Protein AF-X6N5H5-F1 (afdb_monomer)

Mean predicted aligned error: 11.4 Å

Sequence (294 aa):
KALAAAFISNCAFAKRNLMVEDLQKYGVKVDSYGNCMHNKDEVSDKPRDIRKLELLSEYKFSLAFENSETDDYITEKFFLTLASGSVPVYIGAPNVKFFAPDAGPYPYTSKSVIYAGDFGFDAQRLAKYLLYLDKNDTAYAEYLQWKVDGYSGDFKALNELTSTHTACRVCVFAADRVRLSKGLSKVSDAPLHVYQFGKGKTVFVRERGSYRFIQIQLNENVDQKQLLQHLIECILLTVKRKTFNQWKNNEHPNYNRIGPAVYAIYHVPSKHVIHSNDAVLNMPNLIELEFISV

Organism: Reticulomyxa filosa (NCBI:txid46433)

Foldseek 3Di:
DFQEEEADADPPQPLLLVLVVLLVVLPRGYQYDYNRVHDDDLPDPDDPLVSVLQVLLVHQEYALEDPAADAPPHDCSQVSNVSSVHAYAYDHHPQCLLQDQAFADPVTDALLHNYCVVVVVPSNVVSVVSVVCVVPVPSSCSNVCCVVVPGDQSNQLAVCQVVDPPVLLVVLVVVVVVCVVPDCPPPPQDPPDDDDDDDAAKEKEDAQSHRDIDIDGDDPPDDLQCQVVVVVVSCVVGEPAYRAQVHDDDDDGDDDDDDDFFWAFDFNPDRDGDDDSVVRSPDDHDTYTHHYGD

Structure (mmCIF, N/CA/C/O backbone):
data_AF-X6N5H5-F1
#
_entry.id   AF-X6N5H5-F1
#
loop_
_atom_site.group_PDB
_atom_site.id
_atom_site.type_symbol
_atom_site.label_atom_id
_atom_site.label_alt_id
_atom_site.label_comp_id
_atom_site.label_asym_id
_atom_site.label_entity_id
_atom_site.label_seq_id
_atom_site.pdbx_PDB_ins_code
_atom_site.Cartn_x
_atom_site.Cartn_y
_atom_site.Cartn_z
_atom_site.occupancy
_atom_site.B_iso_or_equiv
_atom_site.auth_seq_id
_atom_site.auth_comp_id
_atom_site.auth_asym_id
_atom_site.auth_atom_id
_atom_site.pdbx_PDB_model_num
ATOM 1 N N . LYS A 1 1 ? -9.645 5.205 23.831 1.00 72.38 1 LYS A N 1
ATOM 2 C CA . LYS A 1 1 ? -10.610 5.561 22.761 1.00 72.38 1 LYS A CA 1
ATOM 3 C C . LYS A 1 1 ? -11.489 4.346 22.462 1.00 72.38 1 LYS A C 1
ATOM 5 O O . LYS A 1 1 ? -11.453 3.414 23.264 1.00 72.38 1 LYS A O 1
ATOM 10 N N . ALA A 1 2 ? -12.291 4.343 21.394 1.00 93.62 2 ALA A N 1
ATOM 11 C CA . ALA A 1 2 ? -12.824 3.096 20.848 1.00 93.62 2 ALA A CA 1
ATOM 12 C C . ALA A 1 2 ? -11.692 2.177 20.322 1.00 93.62 2 ALA A C 1
ATOM 14 O O . ALA A 1 2 ? -10.523 2.565 20.334 1.00 93.62 2 ALA A O 1
ATOM 15 N N . LEU A 1 3 ? -12.025 0.951 19.906 1.00 97.12 3 LEU A N 1
ATOM 16 C CA . LEU A 1 3 ? -11.045 -0.035 19.425 1.00 97.12 3 LEU A CA 1
ATOM 17 C C . LEU A 1 3 ? -10.668 0.213 17.954 1.00 97.12 3 LEU A C 1
ATOM 19 O O . LEU A 1 3 ? -9.507 0.064 17.570 1.00 97.12 3 LEU A O 1
ATOM 23 N N . ALA A 1 4 ? -11.648 0.638 17.153 1.00 98.38 4 ALA A N 1
ATOM 24 C CA . ALA A 1 4 ? -11.469 1.029 15.762 1.00 98.38 4 ALA A CA 1
ATOM 25 C C . ALA A 1 4 ? -11.986 2.453 15.494 1.00 98.38 4 ALA A C 1
ATOM 27 O O . ALA A 1 4 ? -12.808 2.973 16.253 1.00 98.38 4 ALA A O 1
ATOM 28 N N . ALA A 1 5 ? -11.557 3.049 14.381 1.00 97.94 5 ALA A N 1
ATOM 29 C CA . ALA A 1 5 ? -12.118 4.293 13.851 1.00 97.94 5 ALA A CA 1
ATOM 30 C C . ALA A 1 5 ? -12.620 4.146 12.405 1.00 97.94 5 ALA A C 1
ATOM 32 O O . ALA A 1 5 ? -12.094 3.338 11.636 1.00 97.94 5 ALA A O 1
ATOM 33 N N . ALA A 1 6 ? -13.612 4.953 12.016 1.00 96.62 6 ALA A N 1
ATOM 34 C CA . ALA A 1 6 ? -14.190 4.961 10.669 1.00 96.62 6 ALA A CA 1
ATOM 35 C C . ALA A 1 6 ? -14.364 6.385 10.109 1.00 96.62 6 ALA A C 1
ATOM 37 O O . ALA A 1 6 ? -14.870 7.281 10.780 1.00 96.62 6 ALA A O 1
ATOM 38 N N . PHE A 1 7 ? -13.993 6.589 8.841 1.00 95.31 7 PHE A N 1
ATOM 39 C CA . PHE A 1 7 ? -14.082 7.878 8.134 1.00 95.31 7 PHE A CA 1
ATOM 40 C C . PHE A 1 7 ? -14.894 7.731 6.834 1.00 95.31 7 PHE A C 1
ATOM 42 O O . PHE A 1 7 ? -14.375 7.901 5.730 1.00 95.31 7 PHE A O 1
ATOM 49 N N . ILE A 1 8 ? -16.172 7.360 6.966 1.00 93.94 8 ILE A N 1
ATOM 50 C CA . ILE A 1 8 ? -17.075 7.044 5.847 1.00 93.94 8 ILE A CA 1
ATOM 51 C C . ILE A 1 8 ? -18.138 8.147 5.712 1.00 93.94 8 ILE A C 1
ATOM 53 O O . ILE A 1 8 ? -19.003 8.272 6.571 1.00 93.94 8 ILE A O 1
ATOM 57 N N . SER A 1 9 ? -18.096 8.940 4.635 1.00 92.50 9 SER A N 1
ATOM 58 C CA . SER A 1 9 ? -19.073 10.025 4.378 1.00 92.50 9 SER A CA 1
ATOM 59 C C . SER A 1 9 ? -19.999 9.801 3.176 1.00 92.50 9 SER A C 1
ATOM 61 O O . SER A 1 9 ? -20.938 10.566 2.988 1.00 92.50 9 SER A O 1
ATOM 63 N N . ASN A 1 10 ? -19.767 8.761 2.369 1.00 92.00 10 ASN A N 1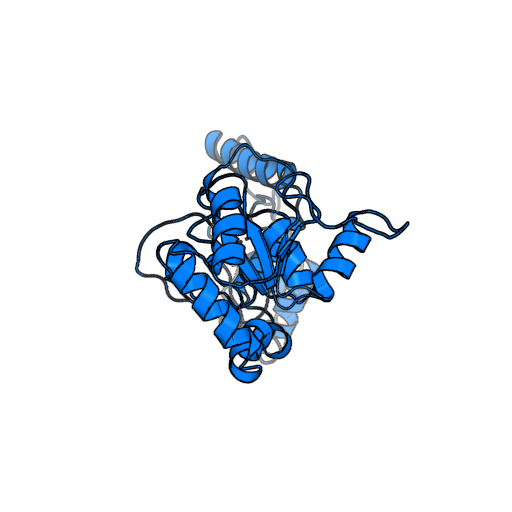
ATOM 64 C CA . ASN A 1 10 ? -20.684 8.335 1.308 1.00 92.00 10 ASN A CA 1
ATOM 65 C C . ASN A 1 10 ? -21.429 7.078 1.780 1.00 92.00 10 ASN A C 1
ATOM 67 O O . ASN A 1 10 ? -20.810 6.028 1.951 1.00 92.00 10 ASN A O 1
ATOM 71 N N . CYS A 1 11 ? -22.744 7.164 1.971 1.00 91.00 11 CYS A N 1
ATOM 72 C CA . CYS A 1 11 ? -23.508 6.071 2.577 1.00 91.00 11 CYS A CA 1
ATOM 73 C C . CYS A 1 11 ? -24.148 5.119 1.550 1.00 91.00 11 CYS A C 1
ATOM 75 O O . CYS A 1 11 ? -24.830 4.184 1.954 1.00 91.00 11 CYS A O 1
ATOM 77 N N . ALA A 1 12 ? -23.921 5.306 0.242 1.00 91.31 12 ALA A N 1
ATOM 78 C CA . ALA A 1 12 ? -24.585 4.528 -0.811 1.00 91.31 12 ALA A CA 1
ATOM 79 C C . ALA A 1 12 ? -24.178 3.039 -0.856 1.00 91.31 12 ALA A C 1
ATOM 81 O O . ALA A 1 12 ? -24.975 2.195 -1.262 1.00 91.31 12 ALA A O 1
ATOM 82 N N . PHE A 1 13 ? -22.959 2.689 -0.428 1.00 87.69 13 PHE A N 1
ATOM 83 C CA . PHE A 1 13 ? -22.501 1.296 -0.411 1.00 87.69 13 PHE A CA 1
ATOM 84 C C . PHE A 1 13 ? -22.928 0.589 0.884 1.00 87.69 13 PHE A C 1
ATOM 86 O O . PHE A 1 13 ? -22.211 0.598 1.885 1.00 87.69 13 PHE A O 1
ATOM 93 N N . ALA A 1 14 ? -24.111 -0.031 0.867 1.00 88.56 14 ALA A N 1
ATOM 94 C CA . ALA A 1 14 ? -24.732 -0.620 2.057 1.00 88.56 14 ALA A CA 1
ATOM 95 C C . ALA A 1 14 ? -23.850 -1.656 2.786 1.00 88.56 14 ALA A C 1
ATOM 97 O O . ALA A 1 14 ? -23.819 -1.656 4.017 1.00 88.56 14 ALA A O 1
ATOM 98 N N . LYS A 1 15 ? -23.086 -2.490 2.056 1.00 89.50 15 LYS A N 1
ATOM 99 C CA . LYS A 1 15 ? -22.264 -3.577 2.633 1.00 89.50 15 LYS A CA 1
ATOM 100 C C . LYS A 1 15 ? -21.307 -3.080 3.722 1.00 89.50 15 LYS A C 1
ATOM 102 O O . LYS A 1 15 ? -21.192 -3.714 4.768 1.00 89.50 15 LYS A O 1
ATOM 107 N N . ARG A 1 16 ? -20.646 -1.934 3.510 1.00 89.31 16 ARG A N 1
ATOM 108 C CA . ARG A 1 16 ? -19.719 -1.379 4.509 1.00 89.31 16 ARG A CA 1
ATOM 109 C C . ARG A 1 16 ? -20.424 -0.738 5.702 1.00 89.31 16 ARG A C 1
ATOM 111 O O . ARG A 1 16 ? -19.893 -0.812 6.802 1.00 89.31 16 ARG A O 1
ATOM 118 N N . ASN A 1 17 ? -21.601 -0.140 5.509 1.00 90.25 17 ASN A N 1
ATOM 119 C CA . ASN A 1 17 ? -22.354 0.476 6.605 1.00 90.25 17 ASN A CA 1
ATOM 120 C C . ASN A 1 17 ? -22.853 -0.612 7.569 1.00 90.25 17 ASN A C 1
ATOM 122 O O . ASN A 1 17 ? -22.639 -0.509 8.773 1.00 90.25 17 ASN A O 1
ATOM 126 N N . LEU A 1 18 ? -23.424 -1.689 7.012 1.00 94.75 18 LEU A N 1
ATOM 127 C CA . LEU A 1 18 ? -23.856 -2.870 7.762 1.00 94.75 18 LEU A CA 1
ATOM 128 C C . LEU A 1 18 ? -22.682 -3.526 8.501 1.00 94.75 18 LEU A C 1
ATOM 130 O O . LEU A 1 18 ? -22.821 -3.873 9.665 1.00 94.75 18 LEU A O 1
ATOM 134 N N . MET A 1 19 ? -21.496 -3.611 7.882 1.00 97.25 19 MET A N 1
ATOM 135 C CA . MET A 1 19 ? -20.296 -4.103 8.570 1.00 97.25 19 MET A CA 1
ATOM 136 C C . MET A 1 19 ? -19.927 -3.252 9.798 1.00 97.25 19 MET A C 1
ATOM 138 O O . MET A 1 19 ? -19.566 -3.815 10.825 1.00 97.25 19 MET A O 1
ATOM 142 N N . VAL A 1 20 ? -20.027 -1.916 9.741 1.00 96.88 20 VAL A N 1
ATOM 143 C CA . VAL A 1 20 ? -19.783 -1.061 10.926 1.00 96.88 20 VAL A CA 1
ATOM 144 C C . VAL A 1 20 ? -20.810 -1.348 12.028 1.00 96.88 20 VAL A C 1
ATOM 146 O O . VAL A 1 20 ? -20.437 -1.496 13.192 1.00 96.88 20 VAL A O 1
ATOM 149 N N . GLU A 1 21 ? -22.090 -1.467 11.670 1.00 96.25 21 GLU A N 1
ATOM 150 C CA . GLU A 1 21 ? -23.176 -1.750 12.614 1.00 96.25 21 GLU A CA 1
ATOM 151 C C . GLU A 1 21 ? -23.048 -3.139 13.265 1.00 96.25 21 GLU A C 1
ATOM 153 O O . GLU A 1 21 ? -23.096 -3.251 14.492 1.00 96.25 21 GLU A O 1
ATOM 158 N N . ASP A 1 22 ? -22.809 -4.190 12.476 1.00 97.88 22 ASP A N 1
ATOM 159 C CA . ASP A 1 22 ? -22.629 -5.548 12.993 1.00 97.88 22 ASP A CA 1
ATOM 160 C C . ASP A 1 22 ? -21.344 -5.680 13.830 1.00 97.88 22 ASP A C 1
ATOM 162 O O . ASP A 1 22 ? -21.376 -6.308 14.888 1.00 97.88 22 ASP A O 1
ATOM 166 N N . LEU A 1 23 ? -20.227 -5.043 13.446 1.00 98.38 23 LEU A N 1
ATOM 167 C CA . LEU A 1 23 ? -19.016 -5.017 14.281 1.00 98.38 23 LEU A CA 1
ATOM 168 C C . LEU A 1 23 ? -19.292 -4.382 15.657 1.00 98.38 23 LEU A C 1
ATOM 170 O O . LEU A 1 23 ? -18.876 -4.939 16.678 1.00 98.38 23 LEU A O 1
ATOM 174 N N . GLN A 1 24 ? -20.044 -3.275 15.704 1.00 97.38 24 GLN A N 1
ATOM 175 C CA . GLN A 1 24 ? -20.484 -2.647 16.959 1.00 97.38 24 GLN A CA 1
ATOM 176 C C . GLN A 1 24 ? -21.384 -3.575 17.789 1.00 97.38 24 GLN A C 1
ATOM 178 O O . GLN A 1 24 ? -21.160 -3.746 18.989 1.00 97.38 24 GLN A O 1
ATOM 183 N N . LYS A 1 25 ? -22.363 -4.222 17.151 1.00 98.00 25 LYS A N 1
ATOM 184 C CA . LYS A 1 25 ? -23.286 -5.203 17.752 1.00 98.00 25 LYS A CA 1
ATOM 185 C C . LYS A 1 25 ? -22.571 -6.441 18.309 1.00 98.00 25 LYS A C 1
ATOM 187 O O . LYS A 1 25 ? -22.994 -6.972 19.333 1.00 98.00 25 LYS A O 1
ATOM 192 N N . TYR A 1 26 ? -21.462 -6.862 17.700 1.00 98.44 26 TYR A N 1
ATOM 193 C CA . TYR A 1 26 ? -20.584 -7.923 18.210 1.00 98.44 26 TYR A CA 1
ATOM 194 C C . TYR A 1 26 ? -19.474 -7.420 19.161 1.00 98.44 26 TYR A C 1
ATOM 196 O O . TYR A 1 26 ? -18.584 -8.186 19.529 1.00 98.44 26 TYR A O 1
ATOM 204 N N . GLY A 1 27 ? -19.548 -6.165 19.620 1.00 97.38 27 GLY A N 1
ATOM 205 C CA . GLY A 1 27 ? -18.749 -5.632 20.729 1.00 97.38 27 GLY A CA 1
ATOM 206 C C . GLY A 1 27 ? -17.485 -4.857 20.342 1.00 97.38 27 GLY A C 1
ATOM 207 O O . GLY A 1 27 ? -16.784 -4.373 21.235 1.00 97.38 27 GLY A O 1
ATOM 208 N N . VAL A 1 28 ? -17.185 -4.687 19.051 1.00 98.31 28 VAL A N 1
ATOM 209 C CA . VAL A 1 28 ? -16.089 -3.815 18.600 1.00 98.31 28 VAL A CA 1
ATOM 210 C C . VAL A 1 28 ? -16.544 -2.364 18.712 1.00 98.31 28 VAL A C 1
ATOM 212 O O . VAL A 1 28 ? -17.373 -1.895 17.939 1.00 98.31 28 VAL A O 1
ATOM 215 N N . LYS A 1 29 ? -15.989 -1.613 19.666 1.00 98.00 29 LYS A N 1
ATOM 216 C CA . LYS A 1 29 ? -16.247 -0.169 19.756 1.00 98.00 29 LYS A CA 1
ATOM 217 C C . LYS A 1 29 ? -15.642 0.532 18.534 1.00 98.00 29 LYS A C 1
ATOM 219 O O . LYS A 1 29 ? -14.440 0.379 18.301 1.00 98.00 29 LYS A O 1
ATOM 224 N N . VAL A 1 30 ? -16.438 1.337 17.827 1.00 98.12 30 VAL A N 1
ATOM 225 C CA . VAL A 1 30 ? -16.013 2.142 16.668 1.00 98.12 30 VAL A CA 1
ATOM 226 C C . VAL A 1 30 ? -16.313 3.626 16.910 1.00 98.12 30 VAL A C 1
ATOM 228 O O . VAL A 1 30 ? -17.463 3.984 17.167 1.00 98.12 30 VAL A O 1
ATOM 231 N N . ASP A 1 31 ? -15.294 4.483 16.805 1.00 97.88 31 ASP A N 1
ATOM 232 C CA . ASP A 1 31 ? -15.458 5.943 16.724 1.00 97.88 31 ASP A CA 1
ATOM 233 C C . ASP A 1 31 ? -15.593 6.345 15.234 1.00 97.88 31 ASP A C 1
ATOM 235 O O . ASP A 1 31 ? -14.662 6.196 14.437 1.00 97.88 31 ASP A O 1
ATOM 239 N N . SER A 1 32 ? -16.769 6.826 14.837 1.00 96.56 32 SER A N 1
ATOM 240 C CA . SER A 1 32 ? -17.166 7.110 13.453 1.00 96.56 32 SER A CA 1
ATOM 241 C C . SER A 1 32 ? -17.221 8.617 13.195 1.00 96.56 32 SER A C 1
ATOM 243 O O . SER A 1 32 ? -18.150 9.306 13.616 1.00 96.56 32 SER A O 1
ATOM 245 N N . TYR A 1 33 ? -16.217 9.103 12.465 1.00 95.50 33 TYR A N 1
ATOM 246 C CA . TYR A 1 33 ? -15.965 10.515 12.159 1.00 95.50 33 TYR A CA 1
ATOM 247 C C . TYR A 1 33 ? -16.563 10.985 10.824 1.00 95.50 33 TYR A C 1
ATOM 249 O O . TYR A 1 33 ? -16.752 12.179 10.598 1.00 95.50 33 TYR A O 1
ATOM 257 N N . GLY A 1 34 ? -16.855 10.055 9.910 1.00 93.31 34 GLY A N 1
ATOM 258 C CA . GLY A 1 34 ? -17.532 10.366 8.647 1.00 93.31 34 GLY A CA 1
ATOM 259 C C . GLY A 1 34 ? -19.027 10.651 8.828 1.00 93.31 34 GLY A C 1
ATOM 260 O O . GLY A 1 34 ? -19.564 10.503 9.919 1.00 93.31 34 GLY A O 1
ATOM 261 N N . ASN A 1 35 ? -19.714 11.052 7.755 1.00 93.88 35 ASN A N 1
ATOM 262 C CA . ASN A 1 35 ? -21.145 11.397 7.797 1.00 93.88 35 ASN A CA 1
ATOM 263 C C . ASN A 1 35 ? -22.046 10.168 8.042 1.00 93.88 35 ASN A C 1
ATOM 265 O O . ASN A 1 35 ? -23.170 10.312 8.514 1.00 93.88 35 ASN A O 1
ATOM 269 N N . CYS A 1 36 ? -21.585 8.965 7.689 1.00 93.31 36 CYS A N 1
ATOM 270 C CA . CYS A 1 36 ? -22.327 7.720 7.863 1.00 93.31 36 CYS A CA 1
ATOM 271 C C . CYS A 1 36 ? -22.024 7.134 9.244 1.00 93.31 36 CYS A C 1
ATOM 273 O O . CYS A 1 36 ? -20.856 6.980 9.598 1.00 93.31 36 CYS A O 1
ATOM 275 N N . MET A 1 37 ? -23.068 6.785 10.004 1.00 90.50 37 MET A N 1
ATOM 276 C CA . MET A 1 37 ? -22.957 6.334 11.403 1.00 90.50 37 MET A CA 1
ATOM 277 C C . MET A 1 37 ? -22.214 7.335 12.311 1.00 90.50 37 MET A C 1
ATOM 279 O O . MET A 1 37 ? -21.571 6.923 13.274 1.00 90.50 37 MET A O 1
ATOM 283 N N . HIS A 1 38 ? -22.280 8.637 11.994 1.00 94.38 38 HIS A N 1
ATOM 284 C CA . HIS A 1 38 ? -21.526 9.681 12.688 1.00 94.38 38 HIS A CA 1
ATOM 285 C C . HIS A 1 38 ? -21.788 9.662 14.200 1.00 94.38 38 HIS A C 1
ATOM 287 O O . HIS A 1 38 ? -22.921 9.858 14.641 1.00 94.38 38 HIS A O 1
ATOM 293 N N . ASN A 1 39 ? -20.738 9.433 14.989 1.00 95.12 39 ASN A N 1
ATOM 294 C CA . ASN A 1 39 ? -20.808 9.404 16.452 1.00 95.12 39 ASN A CA 1
ATOM 295 C C . ASN A 1 39 ? -19.648 10.165 17.130 1.00 95.12 39 ASN A C 1
ATOM 297 O O . ASN A 1 39 ? -19.562 10.168 18.361 1.00 95.12 39 ASN A O 1
ATOM 301 N N . LYS A 1 40 ? -18.755 10.795 16.345 1.00 95.19 40 LYS A N 1
ATOM 302 C CA . LYS A 1 40 ? -17.538 11.433 16.855 1.00 95.19 40 LYS A CA 1
ATOM 303 C C . LYS A 1 40 ? -17.054 12.615 16.005 1.00 95.19 40 LYS A C 1
ATOM 305 O O . LYS A 1 40 ? -16.650 12.438 14.861 1.00 95.19 40 LYS A O 1
ATOM 310 N N . ASP A 1 41 ? -16.983 13.804 16.598 1.00 92.25 41 ASP A N 1
ATOM 311 C CA . ASP A 1 41 ? -16.460 15.005 15.934 1.00 92.25 41 ASP A CA 1
ATOM 312 C C . ASP A 1 41 ? -14.929 15.006 15.750 1.00 92.25 41 ASP A C 1
ATOM 314 O O . ASP A 1 41 ? -14.164 14.626 16.643 1.00 92.25 41 ASP A O 1
ATOM 318 N N . GLU A 1 42 ? -14.461 15.519 14.606 1.00 88.56 42 GLU A N 1
ATOM 319 C CA . GLU A 1 42 ? -13.038 15.770 14.329 1.00 88.56 42 GLU A CA 1
ATOM 320 C C . GLU A 1 42 ? -12.542 17.075 15.002 1.00 88.56 42 GLU A C 1
ATOM 322 O O . GLU A 1 42 ? -12.356 18.099 14.342 1.00 88.56 42 GLU A O 1
ATOM 327 N N . VAL A 1 43 ? -12.310 17.057 16.319 1.00 83.38 43 VAL A N 1
ATOM 328 C CA . VAL A 1 43 ? -11.893 18.250 17.092 1.00 83.38 43 VAL A CA 1
ATOM 329 C C . VAL A 1 43 ? -10.398 18.570 16.912 1.00 83.38 43 VAL A C 1
ATOM 331 O O . VAL A 1 43 ? -9.559 18.074 17.661 1.00 83.38 43 VAL A O 1
ATOM 334 N N . SER A 1 44 ? -10.049 19.390 15.913 1.00 83.19 44 SER A N 1
ATOM 335 C CA . SER A 1 44 ? -8.727 20.037 15.766 1.00 83.19 44 SER A CA 1
ATOM 336 C C . SER A 1 44 ? -8.720 21.045 14.606 1.00 83.19 44 SER A C 1
ATOM 338 O O . SER A 1 44 ? -9.303 20.779 13.555 1.00 83.19 44 SER A O 1
ATOM 340 N N . ASP A 1 45 ? -8.016 22.169 14.765 1.00 85.38 45 ASP A N 1
ATOM 341 C CA . ASP A 1 45 ? -7.892 23.236 13.753 1.00 85.38 45 ASP A CA 1
ATOM 342 C C . ASP A 1 45 ? -6.890 22.916 12.625 1.00 85.38 45 ASP A C 1
ATOM 344 O O . ASP A 1 45 ? -6.706 23.699 11.692 1.00 85.38 45 ASP A O 1
ATOM 348 N N . LYS A 1 46 ? -6.211 21.763 12.696 1.00 89.19 46 LYS A N 1
ATOM 349 C CA . LYS A 1 46 ? -5.244 21.337 11.675 1.00 89.19 46 LYS A CA 1
ATOM 350 C C . LYS A 1 46 ? -5.945 20.996 10.348 1.00 89.19 46 LYS A C 1
ATOM 352 O O . LYS A 1 46 ? -7.083 20.517 10.363 1.00 89.19 46 LYS A O 1
ATOM 357 N N . PRO A 1 47 ? -5.253 21.142 9.196 1.00 90.06 47 PRO A N 1
ATOM 358 C CA . PRO A 1 47 ? -5.723 20.638 7.905 1.00 90.06 47 PRO A CA 1
ATOM 359 C C . PRO A 1 47 ? -6.223 19.192 7.995 1.00 90.06 47 PRO A C 1
ATOM 361 O O . PRO A 1 47 ? -5.601 18.360 8.664 1.00 90.06 47 PRO A O 1
ATOM 364 N N . ARG A 1 48 ? -7.340 18.888 7.315 1.00 85.00 48 ARG A N 1
ATOM 365 C CA . ARG A 1 48 ? -8.103 17.647 7.540 1.00 85.00 48 ARG A CA 1
ATOM 366 C C . ARG A 1 48 ? -7.262 16.380 7.410 1.00 85.00 48 ARG A C 1
ATOM 368 O O . ARG A 1 48 ? -7.445 15.467 8.205 1.00 85.00 48 ARG A O 1
ATOM 375 N N . ASP A 1 49 ? -6.337 16.326 6.459 1.00 84.44 49 ASP A N 1
ATOM 376 C CA . ASP A 1 49 ? -5.528 15.126 6.221 1.00 84.44 49 ASP A CA 1
ATOM 377 C C . ASP A 1 49 ? -4.536 14.861 7.364 1.00 84.44 49 ASP A C 1
ATOM 379 O O . ASP A 1 49 ? -4.401 13.721 7.806 1.00 84.44 49 ASP A O 1
ATOM 383 N N . ILE A 1 50 ? -3.932 15.920 7.921 1.00 88.56 50 ILE A N 1
ATOM 384 C CA . ILE A 1 50 ? -3.080 15.846 9.120 1.00 88.56 50 ILE A CA 1
ATOM 385 C C . ILE A 1 50 ? -3.927 15.407 10.318 1.00 88.56 50 ILE A C 1
ATOM 387 O O . ILE A 1 50 ? -3.582 14.454 11.010 1.00 88.56 50 ILE A O 1
ATOM 391 N N . ARG A 1 51 ? -5.080 16.055 10.524 1.00 91.81 51 ARG A N 1
ATOM 392 C CA . ARG A 1 51 ? -6.016 15.740 11.611 1.00 91.81 51 ARG A CA 1
ATOM 393 C C . ARG A 1 51 ? -6.516 14.294 11.551 1.00 91.81 51 ARG A C 1
ATOM 395 O O . ARG A 1 51 ? -6.559 13.623 12.576 1.00 91.81 51 ARG A O 1
ATOM 402 N N . LYS A 1 52 ? -6.864 13.798 10.362 1.00 92.62 52 LYS A N 1
ATOM 403 C CA . LYS A 1 52 ? -7.289 12.411 10.131 1.00 92.62 52 LYS A CA 1
ATOM 404 C C . LYS A 1 52 ? -6.153 11.429 10.417 1.00 92.62 52 LYS A C 1
ATOM 406 O O . LYS A 1 52 ? -6.400 10.427 11.078 1.00 92.62 52 LYS A O 1
ATOM 411 N N . LEU A 1 53 ? -4.930 11.713 9.961 1.00 94.00 53 LEU A N 1
ATOM 412 C CA . LEU A 1 53 ? -3.755 10.873 10.216 1.00 94.00 53 LEU A CA 1
ATOM 413 C C . LEU A 1 53 ? -3.440 10.776 11.719 1.00 94.00 53 LEU A C 1
ATOM 415 O O . LEU A 1 53 ? -3.256 9.676 12.236 1.00 94.00 53 LEU A O 1
ATOM 419 N N . GLU A 1 54 ? -3.444 11.912 12.423 1.00 93.38 54 GLU A N 1
ATOM 420 C CA . GLU A 1 54 ? -3.254 11.984 13.877 1.00 93.38 54 GLU A CA 1
ATOM 421 C C . GLU A 1 54 ? -4.347 11.214 14.622 1.00 93.38 54 GLU A C 1
ATOM 423 O O . GLU A 1 54 ? -4.027 10.302 15.381 1.00 93.38 54 GLU A O 1
ATOM 428 N N . LEU A 1 55 ? -5.629 11.490 14.347 1.00 94.50 55 LEU A N 1
ATOM 429 C CA . LEU A 1 55 ? -6.742 10.770 14.973 1.00 94.50 55 LEU A CA 1
ATOM 430 C C . LEU A 1 55 ? -6.632 9.256 14.760 1.00 94.50 55 LEU A C 1
ATOM 432 O O . LEU A 1 55 ? -6.810 8.508 15.718 1.00 94.50 55 LEU A O 1
ATOM 436 N N . LEU A 1 56 ? -6.307 8.811 13.540 1.00 95.88 56 LEU A N 1
ATOM 437 C CA . LEU A 1 56 ? -6.133 7.398 13.187 1.00 95.88 56 LEU A CA 1
ATOM 438 C C . LEU A 1 56 ? -4.931 6.728 13.867 1.00 95.88 56 LEU A C 1
ATOM 440 O O . LEU A 1 56 ? -4.925 5.506 13.972 1.00 95.88 56 LEU A O 1
ATOM 444 N N . SER A 1 57 ? -3.918 7.474 14.314 1.00 95.50 57 SER A N 1
ATOM 445 C CA . SER A 1 57 ? -2.754 6.905 15.020 1.00 95.50 57 SER A CA 1
ATOM 446 C C . SER A 1 57 ? -3.075 6.437 16.445 1.00 95.50 57 SER A C 1
ATOM 448 O O . SER A 1 57 ? -2.348 5.632 17.019 1.00 95.50 57 SER A O 1
ATOM 450 N N . GLU A 1 58 ? -4.198 6.892 17.008 1.00 96.06 58 GLU A N 1
ATOM 451 C CA . GLU A 1 58 ? -4.616 6.586 18.379 1.00 96.06 58 GLU A CA 1
ATOM 452 C C . GLU A 1 58 ? -5.589 5.383 18.471 1.00 96.06 58 GLU A C 1
ATOM 454 O O . GLU A 1 58 ? -6.255 5.197 19.495 1.00 96.06 58 GLU A O 1
ATOM 459 N N . TYR A 1 59 ? -5.696 4.574 17.408 1.00 98.00 59 TYR A N 1
ATOM 460 C CA . TYR A 1 59 ? -6.553 3.381 17.325 1.00 98.00 59 TYR A CA 1
ATOM 461 C C . TYR A 1 59 ? -5.761 2.153 16.872 1.00 98.00 59 TYR A C 1
ATOM 463 O O . TYR A 1 59 ? -4.981 2.238 15.923 1.00 98.00 59 TYR A O 1
ATOM 471 N N . LYS A 1 60 ? -6.030 0.978 17.466 1.00 98.00 60 LYS A N 1
ATOM 472 C CA . LYS A 1 60 ? -5.467 -0.298 16.979 1.00 98.00 60 LYS A CA 1
ATOM 473 C C . LYS A 1 60 ? -5.927 -0.612 15.547 1.00 98.00 60 LYS A C 1
ATOM 475 O O . LYS A 1 60 ? -5.153 -1.151 14.763 1.00 98.00 60 LYS A O 1
ATOM 480 N N . PHE A 1 61 ? -7.160 -0.238 15.190 1.00 98.62 61 PHE A N 1
ATOM 481 C CA . PHE A 1 61 ? -7.744 -0.540 13.880 1.00 98.62 61 PHE A CA 1
ATOM 482 C C . PHE A 1 61 ? -8.369 0.672 13.181 1.00 98.62 61 PHE A C 1
ATOM 484 O O . PHE A 1 61 ? -8.967 1.544 13.815 1.00 98.62 61 PHE A O 1
ATOM 491 N N . SER A 1 62 ? -8.337 0.662 11.849 1.00 98.31 62 SER A N 1
ATOM 492 C CA . SER A 1 62 ? -9.117 1.573 11.007 1.00 98.31 62 SER A CA 1
ATOM 493 C C . SER A 1 62 ? -9.984 0.791 10.030 1.00 98.31 62 SER A C 1
ATOM 495 O O . SER A 1 62 ? -9.517 -0.154 9.390 1.00 98.31 62 SER A O 1
ATOM 497 N N . LEU A 1 63 ? -11.250 1.187 9.904 1.00 98.25 63 LEU A N 1
ATOM 498 C CA . LEU A 1 63 ? -12.209 0.576 8.988 1.00 98.25 63 LEU A CA 1
ATOM 499 C C . LEU A 1 63 ? -12.047 1.196 7.592 1.00 98.25 63 LEU A C 1
ATOM 501 O O . LEU A 1 63 ? -12.770 2.112 7.187 1.00 98.25 63 LEU A O 1
ATOM 505 N N . ALA A 1 64 ? -11.045 0.700 6.868 1.00 98.00 64 ALA A N 1
ATOM 506 C CA . ALA A 1 64 ? -10.622 1.159 5.550 1.00 98.00 64 ALA A CA 1
ATOM 507 C C . ALA A 1 64 ? -11.565 0.643 4.441 1.00 98.00 64 ALA A C 1
ATOM 509 O O . ALA A 1 64 ? -11.157 -0.099 3.552 1.00 98.00 64 ALA A O 1
ATOM 510 N N . PHE A 1 65 ? -12.852 0.990 4.521 1.00 97.75 65 PHE A N 1
ATOM 511 C CA . PHE A 1 65 ? -13.900 0.422 3.667 1.00 97.75 65 PHE A CA 1
ATOM 512 C C . PHE A 1 65 ? -14.189 1.268 2.415 1.00 97.75 65 PHE A C 1
ATOM 514 O O . PHE A 1 65 ? -14.691 2.396 2.495 1.00 97.75 65 PHE A O 1
ATOM 521 N N . GLU A 1 66 ? -13.935 0.699 1.239 1.00 96.88 66 GLU A N 1
ATOM 522 C CA . GLU A 1 66 ? -14.116 1.346 -0.062 1.00 96.88 66 GLU A CA 1
ATOM 523 C C . GLU A 1 66 ? -15.575 1.483 -0.509 1.00 96.88 66 GLU A C 1
ATOM 525 O O . GLU A 1 66 ? -16.503 0.990 0.128 1.00 96.88 66 GLU A O 1
ATOM 530 N N . ASN A 1 67 ? -15.787 2.244 -1.589 1.00 94.00 67 ASN A N 1
ATOM 531 C CA . ASN A 1 67 ? -17.116 2.515 -2.152 1.00 94.00 67 ASN A CA 1
ATOM 532 C C . ASN A 1 67 ? -17.686 1.353 -2.988 1.00 94.00 67 ASN A C 1
ATOM 534 O O . ASN A 1 67 ? -18.873 1.365 -3.302 1.00 94.00 67 ASN A O 1
ATOM 538 N N . SER A 1 68 ? -16.850 0.389 -3.367 1.00 91.94 68 SER A N 1
ATOM 539 C CA . SER A 1 68 ? -17.209 -0.817 -4.112 1.00 91.94 68 SER A CA 1
ATOM 540 C C . SER A 1 68 ? -16.176 -1.907 -3.844 1.00 91.94 68 SER A C 1
ATOM 542 O O . SER A 1 68 ? -15.063 -1.626 -3.396 1.00 91.94 68 SER A O 1
ATOM 544 N N . GLU A 1 69 ? -16.533 -3.151 -4.146 1.00 92.56 69 GLU A N 1
ATOM 545 C CA . GLU A 1 69 ? -15.588 -4.264 -4.216 1.00 92.56 69 GLU A CA 1
ATOM 546 C C . GLU A 1 69 ? -15.227 -4.461 -5.683 1.00 92.56 69 GLU A C 1
ATOM 548 O O . GLU A 1 69 ? -16.075 -4.783 -6.516 1.00 92.56 69 GLU A O 1
ATOM 553 N N . THR A 1 70 ? -13.997 -4.112 -6.036 1.00 88.50 70 THR A N 1
ATOM 554 C CA . THR A 1 70 ? -13.524 -4.039 -7.420 1.00 88.50 70 THR A CA 1
ATOM 555 C C . THR A 1 70 ? -12.016 -4.208 -7.382 1.00 88.50 70 THR A C 1
ATOM 557 O O . THR A 1 70 ? -11.369 -3.523 -6.590 1.00 88.50 70 THR A O 1
ATOM 560 N N . ASP A 1 71 ? -11.465 -5.121 -8.180 1.00 83.38 71 ASP A N 1
ATOM 561 C CA . ASP A 1 71 ? -10.017 -5.347 -8.230 1.00 83.38 71 ASP A CA 1
ATOM 562 C C . ASP A 1 71 ? -9.264 -4.032 -8.476 1.00 83.38 71 ASP A C 1
ATOM 564 O O . ASP A 1 71 ? -9.740 -3.147 -9.191 1.00 83.38 71 ASP A O 1
ATOM 568 N N . ASP A 1 72 ? -8.116 -3.887 -7.810 1.00 84.88 72 ASP A N 1
ATOM 569 C CA . ASP A 1 72 ? -7.218 -2.726 -7.881 1.00 84.88 72 ASP A CA 1
ATOM 570 C C . ASP A 1 72 ? -7.819 -1.377 -7.415 1.00 84.88 72 ASP A C 1
ATOM 572 O O . ASP A 1 72 ? -7.107 -0.371 -7.341 1.00 84.88 72 ASP A O 1
ATOM 576 N N . TYR A 1 73 ? -9.100 -1.330 -7.017 1.00 90.12 73 TYR A N 1
ATOM 577 C CA . TYR A 1 73 ? -9.739 -0.141 -6.444 1.00 90.12 73 TYR A CA 1
ATOM 578 C C . TYR A 1 73 ? -9.352 0.052 -4.970 1.00 90.12 73 TYR A C 1
ATOM 580 O O . TYR A 1 73 ? -10.104 -0.252 -4.042 1.00 90.12 73 TYR A O 1
ATOM 588 N N . ILE A 1 74 ? -8.138 0.561 -4.762 1.00 92.75 74 ILE A N 1
ATOM 589 C CA . ILE A 1 74 ? -7.536 0.800 -3.446 1.00 92.75 74 ILE A CA 1
ATOM 590 C C . ILE A 1 74 ? -7.154 2.276 -3.353 1.00 92.75 74 ILE A C 1
ATOM 592 O O . ILE A 1 74 ? -6.422 2.800 -4.193 1.00 92.75 74 ILE A O 1
ATOM 596 N N . THR A 1 75 ? -7.681 2.963 -2.342 1.00 94.00 75 THR A N 1
ATOM 597 C CA . THR A 1 75 ? -7.638 4.429 -2.247 1.00 94.00 75 THR A CA 1
ATOM 598 C C . THR A 1 75 ? -6.910 4.914 -0.987 1.00 94.00 75 THR A C 1
ATOM 600 O O . THR A 1 75 ? -6.231 4.151 -0.295 1.00 94.00 75 THR A O 1
ATOM 603 N N . GLU A 1 76 ? -7.071 6.197 -0.643 1.00 93.88 76 GLU A N 1
ATOM 604 C CA . GLU A 1 76 ? -6.469 6.819 0.534 1.00 93.88 76 GLU A CA 1
ATOM 605 C C . GLU A 1 76 ? -6.799 6.096 1.849 1.00 93.88 76 GLU A C 1
ATOM 607 O O . GLU A 1 76 ? -6.025 6.176 2.796 1.00 93.88 76 GLU A O 1
ATOM 612 N N . LYS A 1 77 ? -7.919 5.364 1.927 1.00 95.56 77 LYS A N 1
ATOM 613 C CA . LYS A 1 77 ? -8.376 4.675 3.151 1.00 95.56 77 LYS A CA 1
ATOM 614 C C . LYS A 1 77 ? -7.381 3.618 3.615 1.00 95.56 77 LYS A C 1
ATOM 616 O O . LYS A 1 77 ? -7.105 3.519 4.809 1.00 95.56 77 LYS A O 1
ATOM 621 N N . PHE A 1 78 ? -6.827 2.860 2.673 1.00 97.25 78 PHE A N 1
ATOM 622 C CA . PHE A 1 78 ? -5.837 1.830 2.957 1.00 97.25 78 PHE A CA 1
ATOM 623 C C . PHE A 1 78 ? -4.483 2.456 3.319 1.00 97.25 78 PHE A C 1
ATOM 625 O O . PHE A 1 78 ? -3.950 2.213 4.402 1.00 97.25 78 PHE A O 1
ATOM 632 N N . PHE A 1 79 ? -3.963 3.339 2.461 1.00 95.12 79 PHE A N 1
ATOM 633 C CA . PHE A 1 79 ? -2.621 3.902 2.630 1.00 95.12 79 PHE A CA 1
ATOM 634 C C . PHE A 1 79 ? -2.502 4.881 3.815 1.00 95.12 79 PHE A C 1
ATOM 636 O O . PHE A 1 79 ? -1.501 4.830 4.526 1.00 95.12 79 PHE A O 1
ATOM 643 N N . LEU A 1 80 ? -3.519 5.710 4.104 1.00 94.56 80 LEU A N 1
ATOM 644 C CA . LEU A 1 80 ? -3.520 6.578 5.298 1.00 94.56 80 LEU A CA 1
ATOM 645 C C . LEU A 1 80 ? -3.555 5.777 6.604 1.00 94.56 80 LEU A C 1
ATOM 647 O O . LEU A 1 80 ? -3.013 6.231 7.607 1.00 94.56 80 LEU A O 1
ATOM 651 N N . THR A 1 81 ? -4.169 4.592 6.597 1.00 96.81 81 THR A N 1
ATOM 652 C CA . THR A 1 81 ? -4.200 3.708 7.769 1.00 96.81 81 THR A CA 1
ATOM 653 C C . THR A 1 81 ? -2.816 3.131 8.055 1.00 96.81 81 THR A C 1
ATOM 655 O O . THR A 1 81 ? -2.308 3.264 9.166 1.00 96.81 81 THR A O 1
ATOM 658 N N . LEU A 1 82 ? -2.157 2.573 7.032 1.00 96.56 82 LEU A N 1
ATOM 659 C CA . LEU A 1 82 ? -0.773 2.101 7.148 1.00 96.56 82 LEU A CA 1
ATOM 660 C C . LEU A 1 82 ? 0.169 3.231 7.604 1.00 96.56 82 LEU A C 1
ATOM 662 O O . LEU A 1 82 ? 1.033 3.013 8.455 1.00 96.56 82 LEU A O 1
ATOM 666 N N . ALA A 1 83 ? -0.034 4.448 7.085 1.00 94.50 83 ALA A N 1
ATOM 667 C CA . ALA A 1 83 ? 0.736 5.633 7.455 1.00 94.50 83 ALA A CA 1
ATOM 668 C C . ALA A 1 83 ? 0.484 6.113 8.898 1.00 94.50 83 ALA A C 1
ATOM 670 O O . ALA A 1 83 ? 1.425 6.576 9.540 1.00 94.50 83 ALA A O 1
ATOM 671 N N . SER A 1 84 ? -0.734 5.977 9.443 1.00 95.69 84 SER A N 1
ATOM 672 C CA . SER A 1 84 ? -1.007 6.303 10.855 1.00 95.69 84 SER A CA 1
ATOM 673 C C . SER A 1 84 ? -0.415 5.277 11.827 1.00 95.69 84 SER A C 1
ATOM 675 O O . SER A 1 84 ? -0.327 5.537 13.025 1.00 95.69 84 SER A O 1
ATOM 677 N N . GLY A 1 85 ? -0.007 4.103 11.328 1.00 95.12 85 GLY A N 1
ATOM 678 C CA . GLY A 1 85 ? 0.445 2.977 12.140 1.00 95.12 85 GLY A CA 1
ATOM 679 C C . GLY A 1 85 ? -0.684 2.153 12.762 1.00 95.12 85 GLY A C 1
ATOM 680 O O . GLY A 1 85 ? -0.390 1.275 13.571 1.00 95.12 85 GLY A O 1
ATOM 681 N N . SER A 1 86 ? -1.934 2.414 12.377 1.00 97.38 86 SER A N 1
ATOM 682 C CA . SER A 1 86 ? -3.091 1.582 12.706 1.00 97.38 86 SER A CA 1
ATOM 683 C C . SER A 1 86 ? -3.211 0.414 11.722 1.00 97.38 86 SER A C 1
ATOM 685 O O . SER A 1 86 ? -2.684 0.470 10.609 1.00 97.38 86 SER A O 1
ATOM 687 N N . VAL A 1 87 ? -3.904 -0.658 12.107 1.00 98.50 87 VAL A N 1
ATOM 688 C CA . VAL A 1 87 ? -4.077 -1.837 11.247 1.00 98.50 87 VAL A CA 1
ATOM 689 C C . VAL A 1 87 ? -5.339 -1.689 10.378 1.00 98.50 87 VAL A C 1
ATOM 691 O O . VAL A 1 87 ? -6.436 -1.504 10.918 1.00 98.50 87 VAL A O 1
ATOM 694 N N . PRO A 1 88 ? -5.237 -1.784 9.036 1.00 98.62 88 PRO A N 1
ATOM 695 C CA . PRO A 1 88 ? -6.391 -1.691 8.149 1.00 98.62 88 PRO A CA 1
ATOM 696 C C . PRO A 1 88 ? -7.258 -2.946 8.212 1.00 98.62 88 PRO A C 1
ATOM 698 O O . PRO A 1 88 ? -6.841 -4.040 7.828 1.00 98.62 88 PRO A O 1
ATOM 701 N N . VAL A 1 89 ? -8.508 -2.751 8.629 1.00 98.69 89 VAL A N 1
ATOM 702 C CA . VAL A 1 89 ? -9.610 -3.692 8.424 1.00 98.69 89 VAL A CA 1
ATOM 703 C C . VAL A 1 89 ? -10.296 -3.283 7.126 1.00 98.69 89 VAL A C 1
ATOM 705 O O . VAL A 1 89 ? -10.858 -2.192 7.038 1.00 98.69 89 VAL A O 1
ATOM 708 N N . TYR A 1 90 ? -10.197 -4.118 6.094 1.00 98.56 90 TYR A N 1
ATOM 709 C CA . TYR A 1 90 ? -10.432 -3.697 4.713 1.00 98.56 90 TYR A CA 1
ATOM 710 C C . TYR A 1 90 ? -11.606 -4.425 4.041 1.00 98.56 90 TYR A C 1
ATOM 712 O O . TYR A 1 90 ? -11.740 -5.650 4.124 1.00 98.56 90 TYR A O 1
ATOM 720 N N . ILE A 1 91 ? -12.419 -3.645 3.324 1.00 97.81 91 ILE A N 1
ATOM 721 C CA . ILE A 1 91 ? -13.448 -4.073 2.365 1.00 97.81 91 ILE A CA 1
ATOM 722 C C . ILE A 1 91 ? -13.229 -3.232 1.109 1.00 97.81 91 ILE A C 1
ATOM 724 O O . ILE A 1 91 ? -13.131 -2.010 1.209 1.00 97.81 91 ILE A O 1
ATOM 728 N N . GLY A 1 92 ? -13.165 -3.873 -0.054 1.00 96.44 92 GLY A N 1
ATOM 729 C CA . GLY A 1 92 ? -12.815 -3.237 -1.319 1.00 96.44 92 GLY A CA 1
ATOM 730 C C . GLY A 1 92 ? -12.227 -4.263 -2.281 1.00 96.44 92 GLY A C 1
ATOM 731 O O . GLY A 1 92 ? -12.769 -5.362 -2.397 1.00 96.44 92 GLY A O 1
ATOM 732 N N . ALA A 1 93 ? -11.115 -3.931 -2.934 1.00 95.06 93 ALA A N 1
ATOM 733 C CA . ALA A 1 93 ? -10.391 -4.820 -3.838 1.00 95.06 93 ALA A CA 1
ATOM 734 C C . ALA A 1 93 ? -10.013 -6.178 -3.195 1.00 95.06 93 ALA A C 1
ATOM 736 O O . ALA A 1 93 ? -9.243 -6.205 -2.228 1.00 95.06 93 ALA A O 1
ATOM 737 N N . PRO A 1 94 ? -10.488 -7.318 -3.735 1.00 91.38 94 PRO A N 1
ATOM 738 C CA . PRO A 1 94 ? -10.099 -8.657 -3.279 1.00 91.38 94 PRO A CA 1
ATOM 739 C C . PRO A 1 94 ? -8.589 -8.911 -3.250 1.00 91.38 94 PRO A C 1
ATOM 741 O O . PRO A 1 94 ? -8.097 -9.665 -2.411 1.00 91.38 94 PRO A O 1
ATOM 744 N N . ASN A 1 95 ? -7.836 -8.251 -4.129 1.00 88.69 95 ASN A N 1
ATOM 745 C CA . ASN A 1 95 ? -6.389 -8.391 -4.237 1.00 88.69 95 ASN A CA 1
ATOM 746 C C . ASN A 1 95 ? -5.577 -7.419 -3.347 1.00 88.69 95 ASN A C 1
ATOM 748 O O . ASN A 1 95 ? -4.361 -7.356 -3.503 1.00 88.69 95 ASN A O 1
ATOM 752 N N . VAL A 1 96 ? -6.181 -6.723 -2.367 1.00 94.12 96 VAL A N 1
ATOM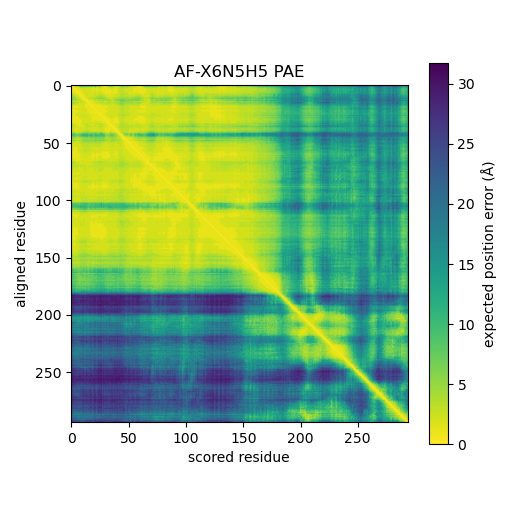 753 C CA . VAL A 1 96 ? -5.519 -5.700 -1.511 1.00 94.12 96 VAL A CA 1
ATOM 754 C C . VAL A 1 96 ? -4.161 -6.106 -0.915 1.00 94.12 96 VAL A C 1
ATOM 756 O O . VAL A 1 96 ? -3.258 -5.279 -0.810 1.00 94.12 96 VAL A O 1
ATOM 759 N N . LYS A 1 97 ? -3.962 -7.387 -0.585 1.00 91.75 97 LYS A N 1
ATOM 760 C CA . LYS A 1 97 ? -2.695 -7.925 -0.049 1.00 91.75 97 LYS A CA 1
ATOM 761 C C . LYS A 1 97 ? -1.508 -7.749 -1.006 1.00 91.75 97 LYS A C 1
ATOM 763 O O . LYS A 1 97 ? -0.370 -7.649 -0.564 1.00 91.75 97 LYS A O 1
ATOM 768 N N . PHE A 1 98 ? -1.770 -7.640 -2.309 1.00 83.56 98 PHE A N 1
ATOM 769 C CA . PHE A 1 98 ? -0.793 -7.315 -3.354 1.00 83.56 98 PHE A CA 1
ATOM 770 C C . PHE A 1 98 ? -0.231 -5.888 -3.227 1.00 83.56 98 PHE A C 1
ATOM 772 O O . PHE A 1 98 ? 0.843 -5.593 -3.760 1.00 83.56 98 PHE A O 1
ATOM 779 N N . PHE A 1 99 ? -0.947 -5.013 -2.515 1.00 88.12 99 PHE A N 1
ATOM 780 C CA . PHE A 1 99 ? -0.654 -3.592 -2.355 1.00 88.12 99 PHE A CA 1
ATOM 781 C C . PHE A 1 99 ? -0.101 -3.235 -0.963 1.00 88.12 99 PHE A C 1
ATOM 783 O O . PHE A 1 99 ? 0.159 -2.068 -0.676 1.00 88.12 99 PHE A O 1
ATOM 790 N N . ALA A 1 100 ? 0.096 -4.239 -0.108 1.00 93.25 100 ALA A N 1
ATOM 791 C CA . ALA A 1 100 ? 0.557 -4.102 1.268 1.00 93.25 100 ALA A CA 1
ATOM 792 C C . ALA A 1 100 ? 2.099 -4.004 1.388 1.00 93.25 100 ALA A C 1
ATOM 794 O O . ALA A 1 100 ? 2.806 -4.574 0.552 1.00 93.25 100 ALA A O 1
ATOM 795 N N . PRO A 1 101 ? 2.650 -3.336 2.425 1.00 90.56 101 PRO A N 1
ATOM 796 C CA . PRO A 1 101 ? 4.098 -3.179 2.632 1.00 90.56 101 PRO A CA 1
ATOM 797 C C . PRO A 1 101 ? 4.867 -4.500 2.677 1.00 90.56 101 PRO A C 1
ATOM 799 O O . PRO A 1 101 ? 5.952 -4.616 2.104 1.00 90.56 101 PRO A O 1
ATOM 802 N N . ASP A 1 102 ? 4.272 -5.510 3.297 1.00 86.31 102 ASP A N 1
ATOM 803 C CA . ASP A 1 102 ? 4.783 -6.866 3.479 1.00 86.31 102 ASP A CA 1
ATOM 804 C C . ASP A 1 102 ? 4.182 -7.883 2.504 1.00 86.31 102 ASP A C 1
ATOM 806 O O . ASP A 1 102 ? 4.190 -9.078 2.798 1.00 86.31 102 ASP A O 1
ATOM 810 N N . ALA A 1 103 ? 3.634 -7.431 1.368 1.00 80.50 103 ALA A N 1
ATOM 811 C CA . ALA A 1 103 ? 3.102 -8.327 0.349 1.00 80.50 103 ALA A CA 1
ATOM 812 C C . ALA A 1 103 ? 4.098 -9.471 0.089 1.00 80.50 103 ALA A C 1
ATOM 814 O O . ALA A 1 103 ? 5.245 -9.215 -0.283 1.00 80.50 103 ALA A O 1
ATOM 815 N N . GLY A 1 104 ? 3.666 -10.716 0.274 1.00 64.00 104 GLY A N 1
ATOM 816 C CA . GLY A 1 104 ? 4.396 -11.950 -0.013 1.00 64.00 104 GLY A CA 1
ATOM 817 C C . GLY A 1 104 ? 4.188 -12.426 -1.458 1.00 64.00 104 GLY A C 1
ATOM 818 O O . GLY A 1 104 ? 3.516 -11.743 -2.232 1.00 64.00 104 GLY A O 1
ATOM 819 N N . PRO A 1 105 ? 4.786 -13.558 -1.874 1.00 60.03 105 PRO A N 1
ATOM 820 C CA . PRO A 1 105 ? 4.595 -14.115 -3.217 1.00 60.03 105 PRO A CA 1
ATOM 821 C C . PRO A 1 105 ? 3.126 -14.478 -3.501 1.00 60.03 105 PRO A C 1
ATOM 823 O O . PRO A 1 105 ? 2.296 -14.527 -2.594 1.00 60.03 105 PRO A O 1
ATOM 826 N N . TYR A 1 106 ? 2.803 -14.731 -4.774 1.00 56.81 106 TYR A N 1
ATOM 827 C CA . TYR A 1 106 ? 1.466 -15.173 -5.171 1.00 56.81 106 TYR A CA 1
ATOM 828 C C . TYR A 1 106 ? 1.140 -16.566 -4.573 1.00 56.81 106 TYR A C 1
ATOM 830 O O . TYR A 1 106 ? 2.032 -17.416 -4.557 1.00 56.81 106 TYR A O 1
ATOM 838 N N . PRO A 1 107 ? -0.107 -16.845 -4.131 1.00 58.56 107 PRO A N 1
ATOM 839 C CA . PRO A 1 107 ? -1.248 -15.929 -4.026 1.00 58.56 107 PRO A CA 1
ATOM 840 C C . PRO A 1 107 ? -1.035 -14.926 -2.888 1.00 58.56 107 PRO A C 1
ATOM 842 O O . PRO A 1 107 ? -0.816 -15.329 -1.749 1.00 58.56 107 PRO A O 1
ATOM 845 N N . TYR A 1 108 ? -1.078 -13.627 -3.213 1.00 70.19 108 TYR A N 1
ATOM 846 C CA . TYR A 1 108 ? -0.468 -12.564 -2.404 1.00 70.19 108 TYR A CA 1
ATOM 847 C C . TYR A 1 108 ? -0.876 -12.618 -0.929 1.00 70.19 108 TYR A C 1
ATOM 849 O O . TYR A 1 108 ? -1.984 -12.234 -0.549 1.00 70.19 108 TYR A O 1
ATOM 857 N N . THR A 1 109 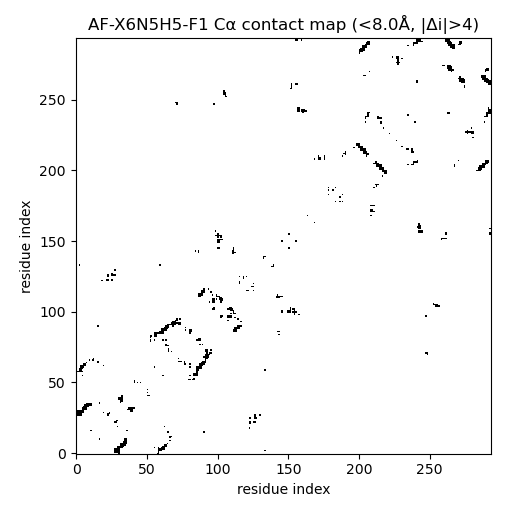? 0.046 -13.083 -0.090 1.00 81.19 109 THR A N 1
ATOM 858 C CA . THR A 1 109 ? -0.091 -13.044 1.364 1.00 81.19 109 THR A CA 1
ATOM 859 C C . THR A 1 109 ? 0.325 -11.676 1.895 1.00 81.19 109 THR A C 1
ATOM 861 O O . THR A 1 109 ? 1.090 -10.952 1.268 1.00 81.19 109 THR A O 1
ATOM 864 N N . SER A 1 110 ? -0.206 -11.292 3.048 1.00 92.06 110 SER A N 1
ATOM 865 C CA . SER A 1 110 ? 0.223 -10.121 3.812 1.00 92.06 110 SER A CA 1
ATOM 866 C C . SER A 1 110 ? -0.299 -10.298 5.233 1.00 92.06 110 SER A C 1
ATOM 868 O O . SER A 1 110 ? -1.411 -10.800 5.425 1.00 92.06 110 SER A O 1
ATOM 870 N N . LYS A 1 111 ? 0.520 -9.930 6.215 1.00 93.69 111 LYS A N 1
ATOM 871 C CA . LYS A 1 111 ? 0.151 -9.780 7.620 1.00 93.69 111 LYS A CA 1
ATOM 872 C C . LYS A 1 111 ? -0.268 -8.351 7.941 1.00 93.69 111 LYS A C 1
ATOM 874 O O . LYS A 1 111 ? -1.007 -8.187 8.888 1.00 93.69 111 LYS A O 1
ATOM 879 N N . SER A 1 112 ? 0.123 -7.327 7.184 1.00 96.75 112 SER A N 1
ATOM 880 C CA . SER A 1 112 ? -0.220 -5.928 7.504 1.00 96.75 112 SER A CA 1
ATOM 881 C C . SER A 1 112 ? -1.666 -5.492 7.199 1.00 96.75 112 SER A C 1
ATOM 883 O O . SER A 1 112 ? -2.004 -4.330 7.421 1.00 96.75 112 SER A O 1
ATOM 885 N N . VAL A 1 113 ? -2.547 -6.388 6.729 1.00 97.94 113 VAL A N 1
ATOM 886 C CA . VAL A 1 113 ? -3.966 -6.086 6.449 1.00 97.94 113 VAL A CA 1
ATOM 887 C C . VAL A 1 113 ? -4.914 -7.191 6.920 1.00 97.94 113 VAL A C 1
ATOM 889 O O . VAL A 1 113 ? -4.688 -8.373 6.672 1.00 97.94 113 VAL A O 1
ATOM 892 N N . ILE A 1 114 ? -6.027 -6.796 7.546 1.00 98.56 114 ILE A N 1
ATOM 893 C CA . ILE A 1 114 ? -7.147 -7.678 7.894 1.00 98.56 114 ILE A CA 1
ATOM 894 C C . ILE A 1 114 ? -8.203 -7.544 6.794 1.00 98.56 114 ILE A C 1
ATOM 896 O O . ILE A 1 114 ? -9.049 -6.648 6.829 1.00 98.56 114 ILE A O 1
ATOM 900 N N . TYR A 1 115 ? -8.158 -8.418 5.788 1.00 98.12 115 TYR A N 1
ATOM 901 C CA . TYR A 1 115 ? -9.164 -8.418 4.726 1.00 98.12 115 TYR A CA 1
ATOM 902 C C . TYR A 1 115 ? -10.440 -9.127 5.194 1.00 98.12 115 TYR A C 1
ATOM 904 O O . TYR A 1 115 ? -10.414 -10.306 5.540 1.00 98.12 115 T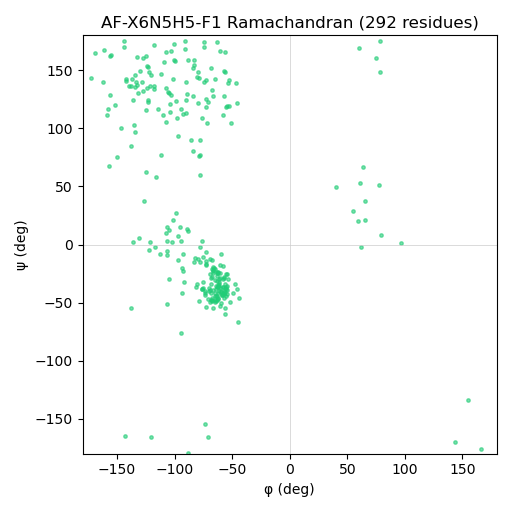YR A O 1
ATOM 912 N N . ALA A 1 116 ? -11.585 -8.440 5.169 1.00 98.12 116 ALA A N 1
ATOM 913 C CA . ALA A 1 116 ? -12.852 -9.015 5.629 1.00 98.12 116 ALA A CA 1
ATOM 914 C C . ALA A 1 116 ? -13.303 -10.242 4.804 1.00 98.12 116 ALA A C 1
ATOM 916 O O . ALA A 1 116 ? -14.025 -11.096 5.322 1.00 98.12 116 ALA A O 1
ATOM 917 N N . GLY A 1 117 ? -12.848 -10.370 3.551 1.00 96.19 117 GLY A N 1
ATOM 918 C CA . GLY A 1 117 ? -13.111 -11.546 2.719 1.00 96.19 117 GLY A CA 1
ATOM 919 C C . GLY A 1 117 ? -12.437 -12.828 3.223 1.00 96.19 117 GLY A C 1
ATOM 920 O O . GLY A 1 117 ? -12.997 -13.902 3.021 1.00 96.19 117 GLY A O 1
ATOM 921 N N . ASP A 1 118 ? -11.335 -12.739 3.982 1.00 96.50 118 ASP A N 1
ATOM 922 C CA . ASP A 1 118 ? -10.716 -13.905 4.646 1.00 96.50 118 ASP A CA 1
ATOM 923 C C . ASP A 1 118 ? -11.656 -14.542 5.690 1.00 96.50 118 ASP A C 1
ATOM 925 O O . ASP A 1 118 ? -11.555 -15.725 6.009 1.00 96.50 118 ASP A O 1
ATOM 929 N N . PHE A 1 119 ? -12.604 -13.754 6.205 1.00 98.06 119 PHE A N 1
ATOM 930 C CA . PHE A 1 119 ? -13.647 -14.176 7.140 1.00 98.06 119 PHE A CA 1
ATOM 931 C C . PHE A 1 119 ? -14.970 -14.493 6.423 1.00 98.06 119 PHE A C 1
ATOM 933 O O . PHE A 1 119 ? -15.986 -14.704 7.080 1.00 98.06 119 PHE A O 1
ATOM 940 N N . GLY A 1 120 ? -14.993 -14.497 5.083 1.00 97.25 120 GLY A N 1
ATOM 941 C CA . GLY A 1 120 ? -16.214 -14.624 4.281 1.00 97.25 120 GLY A CA 1
ATOM 942 C C . GLY A 1 120 ? -17.173 -13.436 4.425 1.00 97.25 120 GLY A C 1
ATOM 943 O O . GLY A 1 120 ? -18.364 -13.585 4.173 1.00 97.25 120 GLY A O 1
ATOM 944 N N . PHE A 1 121 ? -16.672 -12.275 4.867 1.00 96.75 121 PHE A N 1
ATOM 945 C CA . PHE A 1 121 ? -17.455 -11.113 5.315 1.00 96.75 121 PHE A CA 1
ATOM 946 C C . PHE A 1 121 ? -18.396 -11.390 6.506 1.00 96.75 121 PHE A C 1
ATOM 948 O O . PHE A 1 121 ? -19.314 -10.614 6.761 1.00 96.75 121 PHE A O 1
ATOM 955 N N . ASP A 1 122 ? -18.146 -12.456 7.274 1.00 98.25 122 ASP A N 1
ATOM 956 C CA . ASP A 1 122 ? -18.829 -12.729 8.539 1.00 98.25 122 ASP A CA 1
ATOM 957 C C . ASP A 1 122 ? -18.348 -11.739 9.618 1.00 98.25 122 ASP A C 1
ATOM 959 O O . ASP A 1 122 ? -17.240 -11.845 10.160 1.00 98.25 122 ASP A O 1
ATOM 963 N N . ALA A 1 123 ? -19.198 -10.758 9.929 1.00 98.25 123 ALA A N 1
ATOM 964 C CA . ALA A 1 123 ? -18.916 -9.721 10.915 1.00 98.25 123 ALA A CA 1
ATOM 965 C C . ALA A 1 123 ? -18.732 -10.273 12.342 1.00 98.25 123 ALA A C 1
ATOM 967 O O . ALA A 1 123 ? -17.990 -9.680 13.124 1.00 98.25 123 ALA A O 1
ATOM 968 N N . GLN A 1 124 ? -19.334 -11.419 12.689 1.00 98.50 124 GLN A N 1
ATOM 969 C CA . GLN A 1 124 ? -19.157 -12.041 14.004 1.00 98.50 124 GLN A CA 1
ATOM 970 C C . GLN A 1 124 ? -17.770 -12.684 14.125 1.00 98.50 124 GLN A C 1
ATOM 972 O O . GLN A 1 124 ? -17.103 -12.532 15.154 1.00 98.50 124 GLN A O 1
ATOM 977 N N . ARG A 1 125 ? -17.297 -13.365 13.072 1.00 98.75 125 ARG A N 1
ATOM 978 C CA . ARG A 1 125 ? -15.925 -13.904 13.013 1.00 98.75 125 ARG A CA 1
ATOM 979 C C . ARG A 1 125 ? -14.891 -12.785 13.023 1.00 98.75 125 ARG A C 1
ATOM 981 O O . ARG A 1 125 ? -13.923 -12.875 13.778 1.00 98.75 125 ARG A O 1
ATOM 988 N N . LEU A 1 126 ? -15.115 -11.731 12.236 1.00 98.75 126 LEU A N 1
ATOM 989 C CA . LEU A 1 126 ? -14.223 -10.576 12.178 1.00 98.75 126 LEU A CA 1
ATOM 990 C C . LEU A 1 126 ? -14.166 -9.848 13.531 1.00 98.75 126 LEU A C 1
ATOM 992 O O . LEU A 1 126 ? -13.075 -9.640 14.054 1.00 98.75 126 LEU A O 1
ATOM 996 N N . ALA A 1 127 ? -15.310 -9.559 14.162 1.00 98.81 127 ALA A N 1
ATOM 997 C CA . ALA A 1 127 ? -15.360 -8.968 15.502 1.00 98.81 127 ALA A CA 1
ATOM 998 C C . ALA A 1 127 ? -14.622 -9.821 16.544 1.00 98.81 127 ALA A C 1
ATOM 1000 O O . ALA A 1 127 ? -13.794 -9.303 17.294 1.00 98.81 127 ALA A O 1
ATOM 1001 N N . LYS A 1 128 ? -14.853 -11.143 16.552 1.00 98.75 128 LYS A N 1
ATOM 1002 C CA . LYS A 1 128 ? -14.141 -12.082 17.433 1.00 98.75 128 LYS A CA 1
ATOM 1003 C C . LYS A 1 128 ? -12.623 -12.034 17.219 1.00 98.75 128 LYS A C 1
ATOM 1005 O O . LYS A 1 128 ? -11.880 -12.156 18.190 1.00 98.75 128 LYS A O 1
ATOM 1010 N N . TYR A 1 129 ? -12.163 -11.851 15.982 1.00 98.75 129 TYR A N 1
ATOM 1011 C CA . TYR A 1 129 ? -10.740 -11.753 15.665 1.00 98.75 129 TYR A CA 1
ATOM 1012 C C . TYR A 1 129 ? -10.125 -10.412 16.098 1.00 98.75 129 TYR A C 1
ATOM 1014 O O . TYR A 1 129 ? -9.077 -10.405 16.741 1.00 98.75 129 TYR A O 1
ATOM 1022 N N . LEU A 1 130 ? -10.806 -9.286 15.859 1.00 98.81 130 LEU A N 1
ATOM 1023 C CA . LEU A 1 130 ? -10.363 -7.965 16.333 1.00 98.81 130 LEU A CA 1
ATOM 1024 C C . LEU A 1 130 ? -10.297 -7.903 17.870 1.00 98.81 130 LEU A C 1
ATOM 1026 O O . LEU A 1 130 ? -9.327 -7.392 18.425 1.00 98.81 130 LEU A O 1
ATOM 1030 N N . LEU A 1 131 ? -11.273 -8.498 18.565 1.00 98.69 131 LEU A N 1
ATOM 1031 C CA . LEU A 1 131 ? -11.301 -8.612 20.032 1.00 98.69 131 LEU A CA 1
ATOM 1032 C C . LEU A 1 131 ? -10.294 -9.634 20.599 1.00 98.69 131 LEU A C 1
ATOM 1034 O O . LEU A 1 131 ? -10.010 -9.606 21.797 1.00 98.69 131 LEU A O 1
ATOM 1038 N N . TYR A 1 132 ? -9.765 -10.537 19.767 1.00 98.62 132 TYR A N 1
ATOM 1039 C CA . TYR A 1 132 ? -8.631 -11.400 20.110 1.00 98.62 132 TYR A CA 1
ATOM 1040 C C . TYR A 1 132 ? -7.310 -10.628 20.002 1.00 98.62 132 TYR A C 1
ATOM 1042 O O . TYR A 1 132 ? -6.535 -10.632 20.954 1.00 98.62 132 TYR A O 1
ATOM 1050 N N . LEU A 1 133 ? -7.088 -9.914 18.892 1.00 98.50 133 LEU A N 1
ATOM 1051 C CA . LEU A 1 133 ? -5.902 -9.071 18.698 1.00 98.50 133 LEU A CA 1
ATOM 1052 C C . LEU A 1 133 ? -5.824 -7.934 19.729 1.00 98.50 133 LEU A C 1
ATOM 1054 O O . LEU A 1 133 ? -4.740 -7.606 20.200 1.00 98.50 133 LEU A O 1
ATOM 1058 N N . ASP A 1 134 ? -6.960 -7.372 20.150 1.00 98.12 134 ASP A N 1
ATOM 1059 C CA . ASP A 1 134 ? -6.984 -6.373 21.225 1.00 98.12 134 ASP A CA 1
ATOM 1060 C C . ASP A 1 134 ? -6.436 -6.910 22.563 1.00 98.12 134 ASP A C 1
ATOM 1062 O O . ASP A 1 134 ? -5.853 -6.159 23.340 1.00 98.12 134 ASP A O 1
ATOM 1066 N N . LYS A 1 135 ? -6.571 -8.219 22.807 1.00 98.19 135 LYS A N 1
ATOM 1067 C CA . LYS A 1 135 ? -6.143 -8.904 24.039 1.00 98.19 135 LYS A CA 1
ATOM 1068 C C . LYS A 1 135 ? -4.828 -9.673 23.893 1.00 98.19 135 LYS A C 1
ATOM 1070 O O . LYS A 1 135 ? -4.419 -10.349 24.834 1.00 98.19 135 LYS A O 1
ATOM 1075 N N . ASN A 1 136 ? -4.192 -9.618 22.726 1.00 98.50 136 ASN A N 1
ATOM 1076 C CA . ASN A 1 136 ? -2.947 -10.317 22.437 1.00 98.50 136 ASN A CA 1
ATOM 1077 C C . ASN A 1 136 ? -2.016 -9.391 21.650 1.00 98.50 136 ASN A C 1
ATOM 1079 O O . ASN A 1 136 ? -1.957 -9.440 20.419 1.00 98.50 136 ASN A O 1
ATOM 1083 N N . ASP A 1 137 ? -1.277 -8.555 22.379 1.00 97.56 137 ASP A N 1
ATOM 1084 C CA . ASP A 1 137 ? -0.381 -7.565 21.781 1.00 97.56 137 ASP A CA 1
ATOM 1085 C C . ASP A 1 137 ? 0.752 -8.212 20.959 1.00 97.56 137 ASP A C 1
ATOM 1087 O O . ASP A 1 137 ? 1.226 -7.598 20.008 1.00 97.56 137 ASP A O 1
ATOM 1091 N N . THR A 1 138 ? 1.133 -9.470 21.229 1.00 98.06 138 THR A N 1
ATOM 1092 C CA . THR A 1 138 ? 2.073 -10.231 20.383 1.00 98.06 138 THR A CA 1
ATOM 1093 C C . THR A 1 138 ? 1.466 -10.549 19.015 1.00 98.06 138 THR A C 1
ATOM 1095 O O . THR A 1 138 ? 2.087 -10.268 17.994 1.00 98.06 138 THR A O 1
ATOM 1098 N N . ALA A 1 139 ? 0.236 -11.072 18.972 1.00 98.19 139 ALA A N 1
ATOM 1099 C CA . ALA A 1 139 ? -0.451 -11.348 17.707 1.00 98.19 139 ALA A CA 1
ATOM 1100 C C . ALA A 1 139 ? -0.840 -10.061 16.955 1.00 98.19 139 ALA A C 1
ATOM 1102 O O . ALA A 1 139 ? -0.900 -10.062 15.728 1.00 98.19 139 ALA A O 1
ATOM 1103 N N . TYR A 1 140 ? -1.085 -8.958 17.670 1.00 98.38 140 TYR A N 1
ATOM 1104 C CA . TYR A 1 140 ? -1.262 -7.635 17.068 1.00 98.38 140 TYR A CA 1
ATOM 1105 C C . TYR A 1 140 ? 0.055 -7.084 16.492 1.00 98.38 140 TYR A C 1
ATOM 1107 O O . TYR A 1 140 ? 0.051 -6.534 15.394 1.00 98.38 140 TYR A O 1
ATOM 1115 N N . ALA A 1 141 ? 1.193 -7.278 17.168 1.00 97.19 141 ALA A N 1
ATOM 1116 C CA . ALA A 1 141 ? 2.498 -6.816 16.690 1.00 97.19 141 ALA A CA 1
ATOM 1117 C C . ALA A 1 141 ? 2.911 -7.445 15.345 1.00 97.19 141 ALA A C 1
ATOM 1119 O O . ALA A 1 141 ? 3.558 -6.771 14.545 1.00 97.19 141 ALA A O 1
ATOM 1120 N N . GLU A 1 142 ? 2.471 -8.673 15.034 1.00 96.56 142 GLU A N 1
ATOM 1121 C CA . GLU A 1 142 ? 2.673 -9.287 13.709 1.00 96.56 142 GLU A CA 1
ATOM 1122 C C . GLU A 1 142 ? 2.144 -8.407 12.557 1.00 96.56 142 GLU A C 1
ATOM 1124 O O . GLU A 1 142 ? 2.777 -8.329 11.505 1.00 96.56 142 GLU A O 1
ATOM 1129 N N . TYR A 1 143 ? 1.034 -7.683 12.761 1.00 97.88 143 TYR A N 1
ATOM 1130 C CA . TYR A 1 143 ? 0.458 -6.760 11.767 1.00 97.88 143 TYR A CA 1
ATOM 1131 C C . TYR A 1 143 ? 1.326 -5.511 11.524 1.00 97.88 143 TYR A C 1
ATOM 1133 O O . TYR A 1 143 ? 1.101 -4.769 10.565 1.00 97.88 143 TYR A O 1
ATOM 1141 N N . LEU A 1 144 ? 2.324 -5.270 12.379 1.00 96.50 144 LEU A N 1
ATOM 1142 C CA . LEU A 1 144 ? 3.227 -4.118 12.348 1.00 96.50 144 LEU A CA 1
ATOM 1143 C C . LEU A 1 144 ? 4.697 -4.508 12.102 1.00 96.50 144 LEU A C 1
ATOM 1145 O O . LEU A 1 144 ? 5.536 -3.617 11.973 1.00 96.50 144 LEU A O 1
ATOM 1149 N N . GLN A 1 145 ? 5.018 -5.802 11.980 1.00 95.06 145 GLN A N 1
ATOM 1150 C CA . GLN A 1 145 ? 6.393 -6.310 11.836 1.00 95.06 145 GLN A CA 1
ATOM 1151 C C . GLN A 1 145 ? 7.130 -5.735 10.609 1.00 95.06 145 GLN A C 1
ATOM 1153 O O . GLN A 1 145 ? 8.330 -5.478 10.653 1.00 95.06 145 GLN A O 1
ATOM 1158 N N . TRP A 1 146 ? 6.394 -5.405 9.545 1.00 92.75 146 TRP A N 1
ATOM 1159 C CA . TRP A 1 146 ? 6.883 -4.714 8.342 1.00 92.75 146 TRP A CA 1
ATOM 1160 C C . TRP A 1 146 ? 7.528 -3.343 8.597 1.00 92.75 146 TRP A C 1
ATOM 1162 O O . TRP A 1 146 ? 8.264 -2.833 7.751 1.00 92.75 146 TRP A O 1
ATOM 1172 N N . LYS A 1 147 ? 7.266 -2.736 9.761 1.00 90.00 147 LYS A N 1
ATOM 1173 C CA . LYS A 1 147 ? 7.894 -1.484 10.213 1.00 90.00 147 LYS A CA 1
ATOM 1174 C C . LYS A 1 147 ? 9.302 -1.714 10.786 1.00 90.00 147 LYS A C 1
ATOM 1176 O O . LYS A 1 147 ? 10.029 -0.745 10.977 1.00 90.00 147 LYS A O 1
ATOM 1181 N N . VAL A 1 148 ? 9.673 -2.973 11.042 1.00 91.50 148 VAL A N 1
ATOM 1182 C CA . VAL A 1 148 ? 10.997 -3.426 11.503 1.00 91.50 148 VAL A CA 1
ATOM 1183 C C . VAL A 1 148 ? 11.748 -4.120 10.364 1.00 91.50 148 VAL A C 1
ATOM 1185 O O . VAL A 1 148 ? 12.866 -3.725 10.045 1.00 91.50 148 VAL A O 1
ATOM 1188 N N . ASP A 1 149 ? 11.110 -5.087 9.698 1.00 82.62 149 ASP A N 1
ATOM 1189 C CA . ASP A 1 149 ? 11.688 -5.837 8.567 1.00 82.62 149 ASP A CA 1
ATOM 1190 C C . ASP A 1 149 ? 11.896 -4.952 7.321 1.00 82.62 149 ASP A C 1
ATOM 1192 O O . ASP A 1 149 ? 12.690 -5.260 6.428 1.00 82.62 149 ASP A O 1
ATOM 1196 N N . GLY A 1 150 ? 11.175 -3.830 7.263 1.00 80.50 150 GLY A N 1
ATOM 1197 C CA . GLY A 1 150 ? 11.121 -2.937 6.119 1.00 80.50 150 GLY A CA 1
ATOM 1198 C C . GLY A 1 150 ? 10.210 -3.455 5.005 1.00 80.50 150 GLY A C 1
ATOM 1199 O O . GLY A 1 150 ? 9.637 -4.542 5.050 1.00 80.50 150 GLY A O 1
ATOM 1200 N N . TYR A 1 151 ? 10.044 -2.631 3.973 1.00 78.44 151 TYR A N 1
ATOM 1201 C CA . TYR A 1 151 ? 9.066 -2.909 2.924 1.00 78.44 151 TYR A CA 1
ATOM 1202 C C . TYR A 1 151 ? 9.589 -3.928 1.905 1.00 78.44 151 TYR A C 1
ATOM 1204 O O . TYR A 1 151 ? 10.759 -3.882 1.501 1.00 78.44 151 TYR A O 1
ATOM 1212 N N . SER A 1 152 ? 8.699 -4.782 1.406 1.00 71.00 152 SER A N 1
ATOM 1213 C CA . SER A 1 152 ? 8.947 -5.611 0.224 1.00 71.00 152 SER A CA 1
ATOM 1214 C C . SER A 1 152 ? 9.320 -4.742 -0.989 1.00 71.00 152 SER A C 1
ATOM 1216 O O . SER A 1 152 ? 8.852 -3.607 -1.117 1.00 71.00 152 SER A O 1
ATOM 1218 N N . GLY A 1 153 ? 10.147 -5.265 -1.903 1.00 61.16 153 GLY A N 1
ATOM 1219 C CA . GLY A 1 153 ? 10.430 -4.580 -3.177 1.00 61.16 153 GLY A CA 1
ATOM 1220 C C . GLY A 1 153 ? 9.140 -4.313 -3.957 1.00 61.16 153 GLY A C 1
ATOM 1221 O O . GLY A 1 153 ? 8.883 -3.207 -4.401 1.00 61.16 153 GLY A O 1
ATOM 1222 N N . ASP A 1 154 ? 8.239 -5.296 -3.985 1.00 65.94 154 ASP A N 1
ATOM 1223 C CA . ASP A 1 154 ? 6.899 -5.201 -4.578 1.00 65.94 154 ASP A CA 1
ATOM 1224 C C . ASP A 1 154 ? 6.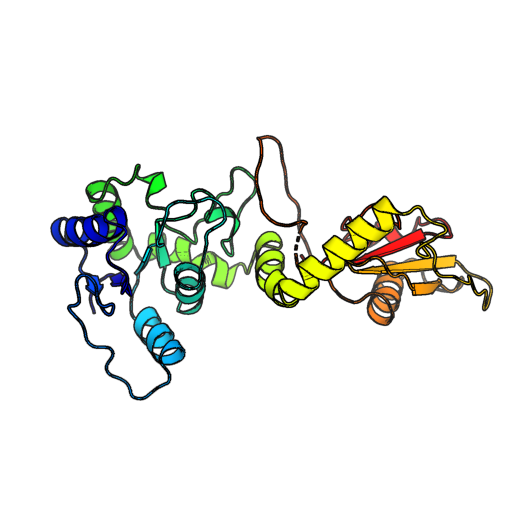035 -4.035 -4.042 1.00 65.94 154 ASP A C 1
ATOM 1226 O O . ASP A 1 154 ? 5.123 -3.585 -4.747 1.00 65.94 154 ASP A O 1
ATOM 1230 N N . PHE A 1 155 ? 6.295 -3.558 -2.817 1.00 73.38 155 PHE A N 1
ATOM 1231 C CA . PHE A 1 155 ? 5.658 -2.369 -2.247 1.00 73.38 155 PHE A CA 1
ATOM 1232 C C . PHE A 1 155 ? 6.452 -1.087 -2.466 1.00 73.38 155 PHE A C 1
ATOM 1234 O O . PHE A 1 155 ? 5.833 -0.075 -2.769 1.00 73.38 155 PHE A O 1
ATOM 1241 N N . LYS A 1 156 ? 7.786 -1.098 -2.325 1.00 68.50 156 LYS A N 1
ATOM 1242 C CA . LYS A 1 156 ? 8.636 0.062 -2.668 1.00 68.50 156 LYS A CA 1
ATOM 1243 C C . LYS A 1 156 ? 8.307 0.524 -4.088 1.00 68.50 156 LYS A C 1
ATOM 1245 O O . LYS A 1 156 ? 7.872 1.658 -4.264 1.00 68.50 156 LYS A O 1
ATOM 1250 N N . ALA A 1 157 ? 8.284 -0.429 -5.009 1.00 62.44 157 ALA A N 1
ATOM 1251 C CA . ALA A 1 157 ? 7.751 -0.353 -6.352 1.00 62.44 157 ALA A CA 1
ATOM 1252 C C . ALA A 1 157 ? 6.375 0.329 -6.401 1.00 62.44 157 ALA A C 1
ATOM 1254 O O . ALA A 1 157 ? 6.224 1.430 -6.905 1.00 62.44 157 ALA A O 1
ATOM 1255 N N . LEU A 1 158 ? 5.344 -0.285 -5.819 1.00 69.19 158 LEU A N 1
ATOM 1256 C CA . LEU A 1 158 ? 3.986 0.263 -5.845 1.00 69.19 158 LEU A CA 1
ATOM 1257 C C . LEU A 1 158 ? 3.869 1.674 -5.228 1.00 69.19 158 LEU A C 1
ATOM 1259 O O . LEU A 1 158 ? 3.084 2.489 -5.704 1.00 69.19 158 LEU A O 1
ATOM 1263 N N . ASN A 1 159 ? 4.612 1.970 -4.167 1.00 70.12 159 ASN A N 1
ATOM 1264 C CA . ASN A 1 159 ? 4.636 3.283 -3.534 1.00 70.12 159 ASN A CA 1
ATOM 1265 C C . ASN A 1 159 ? 5.252 4.310 -4.483 1.00 70.12 159 ASN A C 1
ATOM 1267 O O . ASN A 1 159 ? 4.646 5.332 -4.812 1.00 70.12 159 ASN A O 1
ATOM 1271 N N . GLU A 1 160 ? 6.460 4.021 -4.954 1.00 63.88 160 GLU A N 1
ATOM 1272 C CA . GLU A 1 160 ? 7.190 4.918 -5.821 1.00 63.88 160 GLU A CA 1
ATOM 1273 C C . GLU A 1 160 ? 6.488 5.055 -7.196 1.00 63.88 160 GLU A C 1
ATOM 1275 O O . GLU A 1 160 ? 6.697 6.064 -7.867 1.00 63.88 160 GLU A O 1
ATOM 1280 N N . LEU A 1 161 ? 5.600 4.132 -7.611 1.00 62.56 161 LEU A N 1
ATOM 1281 C CA . LEU A 1 161 ? 4.739 4.168 -8.821 1.00 62.56 161 LEU A CA 1
ATOM 1282 C C . LEU A 1 161 ? 4.062 5.532 -9.000 1.00 62.56 161 LEU A C 1
ATOM 1284 O O . LEU A 1 161 ? 3.921 6.061 -10.109 1.00 62.56 161 LEU A O 1
ATOM 1288 N N . THR A 1 162 ? 3.663 6.107 -7.868 1.00 66.06 162 THR A N 1
ATOM 1289 C CA . THR A 1 162 ? 2.975 7.392 -7.751 1.00 66.06 162 THR A CA 1
ATOM 1290 C C . THR A 1 162 ? 3.832 8.587 -8.192 1.00 66.06 162 THR A C 1
ATOM 1292 O O . THR A 1 162 ? 3.267 9.600 -8.602 1.00 66.06 162 THR A O 1
ATOM 1295 N N . SER A 1 163 ? 5.168 8.455 -8.216 1.00 62.22 163 SER A N 1
ATOM 1296 C CA . SER A 1 163 ? 6.129 9.513 -8.583 1.00 62.22 163 SER A CA 1
ATOM 1297 C C . SER A 1 163 ? 5.906 10.098 -9.980 1.00 62.22 163 SER A C 1
ATOM 1299 O O . SER A 1 163 ? 6.237 11.253 -10.241 1.00 62.22 163 SER A O 1
ATOM 1301 N N . THR A 1 164 ? 5.338 9.310 -10.897 1.00 63.47 164 THR A N 1
ATOM 1302 C CA . THR A 1 164 ? 4.974 9.776 -12.235 1.00 63.47 164 THR A CA 1
ATOM 1303 C C . THR A 1 164 ? 3.471 9.986 -12.308 1.00 63.47 164 THR A C 1
ATOM 1305 O O . THR A 1 164 ? 2.692 9.042 -12.154 1.00 63.47 164 THR A O 1
ATOM 1308 N N . HIS A 1 165 ? 3.051 11.215 -12.613 1.00 69.00 165 HIS A N 1
ATOM 1309 C CA . HIS A 1 165 ? 1.639 11.557 -12.765 1.00 69.00 165 HIS A CA 1
ATOM 1310 C C . HIS A 1 165 ? 0.929 10.631 -13.770 1.00 69.00 165 HIS A C 1
ATOM 1312 O O . HIS A 1 165 ? 1.477 10.306 -14.829 1.00 69.00 165 HIS A O 1
ATOM 1318 N N . THR A 1 166 ? -0.299 10.207 -13.456 1.00 72.06 166 THR A N 1
ATOM 1319 C CA . THR A 1 166 ? -1.026 9.175 -14.216 1.00 72.06 166 THR A CA 1
ATOM 1320 C C . THR A 1 166 ? -1.193 9.549 -15.687 1.00 72.06 166 THR A C 1
ATOM 1322 O O . THR A 1 166 ? -0.926 8.719 -16.553 1.00 72.06 166 THR A O 1
ATOM 1325 N N . ALA A 1 167 ? -1.518 10.811 -15.993 1.00 75.12 167 ALA A N 1
ATOM 1326 C CA . ALA A 1 167 ? -1.613 11.274 -17.379 1.00 75.12 167 ALA A CA 1
ATOM 1327 C C . ALA A 1 167 ? -0.269 11.187 -18.125 1.00 75.12 167 ALA A C 1
ATOM 1329 O O . ALA A 1 167 ? -0.258 10.894 -19.312 1.00 75.12 167 ALA A O 1
ATOM 1330 N N . CYS A 1 168 ? 0.873 11.352 -17.449 1.00 66.44 168 CYS A N 1
ATOM 1331 C CA . CYS A 1 168 ? 2.188 11.166 -18.069 1.00 66.44 168 CYS A CA 1
ATOM 1332 C C . CYS A 1 168 ? 2.490 9.680 -18.307 1.00 66.44 168 CYS A C 1
ATOM 1334 O O . CYS A 1 168 ? 2.978 9.327 -19.378 1.00 66.44 168 CYS A O 1
ATOM 1336 N N . ARG A 1 169 ? 2.135 8.790 -17.366 1.00 71.50 169 ARG A N 1
ATOM 1337 C CA . ARG A 1 169 ? 2.219 7.331 -17.578 1.00 71.50 169 ARG A CA 1
ATOM 1338 C C . ARG A 1 169 ? 1.369 6.897 -18.775 1.00 71.50 169 ARG A C 1
ATOM 1340 O O . ARG A 1 169 ? 1.857 6.144 -19.612 1.00 71.50 169 ARG A O 1
ATOM 1347 N N . VAL A 1 170 ? 0.149 7.427 -18.892 1.00 74.25 170 VAL A N 1
ATOM 1348 C CA . VAL A 1 170 ? -0.768 7.176 -20.014 1.00 74.25 170 VAL A CA 1
ATOM 1349 C C . VAL A 1 170 ? -0.256 7.786 -21.318 1.00 74.25 170 VAL A C 1
ATOM 1351 O O . VAL A 1 170 ? -0.201 7.072 -22.307 1.00 74.25 170 VAL A O 1
ATOM 1354 N N . CYS A 1 171 ? 0.175 9.050 -21.351 1.00 70.44 171 CYS A N 1
ATOM 1355 C CA . CYS A 1 171 ? 0.693 9.686 -22.567 1.00 70.44 171 CYS A CA 1
ATOM 1356 C C . CYS A 1 171 ? 1.970 9.018 -23.074 1.00 70.44 171 CYS A C 1
ATOM 1358 O O . CYS A 1 171 ? 2.145 8.889 -24.282 1.00 70.44 171 CYS A O 1
ATOM 1360 N N . VAL A 1 172 ? 2.845 8.550 -22.182 1.00 68.75 172 VAL A N 1
ATOM 1361 C CA . VAL A 1 172 ? 4.052 7.832 -22.594 1.00 68.75 172 VAL A CA 1
ATOM 1362 C C . VAL A 1 172 ? 3.724 6.399 -23.023 1.00 68.75 172 VAL A C 1
ATOM 1364 O O . VAL A 1 172 ? 4.246 5.962 -24.039 1.00 68.75 172 VAL A O 1
ATOM 1367 N N . PHE A 1 173 ? 2.793 5.701 -22.361 1.00 66.31 173 PHE A N 1
ATOM 1368 C CA . PHE A 1 173 ? 2.224 4.433 -22.850 1.00 66.31 173 PHE A CA 1
ATOM 1369 C C . PHE A 1 173 ? 1.513 4.595 -24.206 1.00 66.31 173 PHE A C 1
ATOM 1371 O O . PHE A 1 173 ? 1.624 3.728 -25.063 1.00 66.31 173 PHE A O 1
ATOM 1378 N N . ALA A 1 174 ? 0.815 5.707 -24.439 1.00 73.44 174 ALA A N 1
ATOM 1379 C CA . ALA A 1 174 ? 0.118 5.999 -25.688 1.00 73.44 174 ALA A CA 1
ATOM 1380 C C . ALA A 1 174 ? 1.087 6.410 -26.804 1.00 73.44 174 ALA A C 1
ATOM 1382 O O . ALA A 1 174 ? 0.915 5.976 -27.937 1.00 73.44 174 ALA A O 1
ATOM 1383 N N . ALA A 1 175 ? 2.144 7.165 -26.496 1.00 68.50 175 ALA A N 1
ATOM 1384 C CA . ALA A 1 175 ? 3.261 7.385 -27.411 1.00 68.50 175 ALA A CA 1
ATOM 1385 C C . ALA A 1 175 ? 3.974 6.062 -27.738 1.00 68.50 175 ALA A C 1
ATOM 1387 O O . ALA A 1 175 ? 4.335 5.848 -28.892 1.00 68.50 175 ALA A O 1
ATOM 1388 N N . ASP A 1 176 ? 4.090 5.147 -26.765 1.00 61.44 176 ASP A N 1
ATOM 1389 C CA . ASP A 1 176 ? 4.564 3.772 -26.965 1.00 61.44 176 ASP A CA 1
ATOM 1390 C C . ASP A 1 176 ? 3.635 3.033 -27.958 1.00 61.44 176 ASP A C 1
ATOM 1392 O O . ASP A 1 176 ? 4.088 2.591 -29.012 1.00 61.44 176 ASP A O 1
ATOM 1396 N N . ARG A 1 177 ? 2.305 3.066 -27.761 1.00 65.31 177 ARG A N 1
ATOM 1397 C CA . ARG A 1 177 ? 1.324 2.522 -28.729 1.00 65.31 177 ARG A CA 1
ATOM 1398 C C . ARG A 1 177 ? 1.348 3.194 -30.114 1.00 65.31 177 ARG A C 1
ATOM 1400 O O . ARG A 1 177 ? 1.140 2.505 -31.108 1.00 65.31 177 ARG A O 1
ATOM 1407 N N . VAL A 1 178 ? 1.586 4.504 -30.213 1.00 68.56 178 VAL A N 1
ATOM 1408 C CA . VAL A 1 178 ? 1.567 5.258 -31.486 1.00 68.56 178 VAL A CA 1
ATOM 1409 C C . VAL A 1 178 ? 2.863 5.097 -32.284 1.00 68.56 178 VAL A C 1
ATOM 1411 O O . VAL A 1 178 ? 2.821 5.051 -33.512 1.00 68.56 178 VAL A O 1
ATOM 1414 N N . ARG A 1 179 ? 4.013 4.973 -31.615 1.00 62.53 179 ARG A N 1
ATOM 1415 C CA . ARG A 1 179 ? 5.275 4.580 -32.259 1.00 62.53 179 ARG A CA 1
ATOM 1416 C C . ARG A 1 179 ? 5.209 3.116 -32.714 1.00 62.53 179 ARG A C 1
ATOM 1418 O O . ARG A 1 179 ? 5.561 2.839 -33.857 1.00 62.53 179 ARG A O 1
ATOM 1425 N N . LEU A 1 180 ? 4.640 2.216 -31.902 1.00 51.81 180 LEU A N 1
ATOM 1426 C CA . LEU A 1 180 ? 4.338 0.837 -32.319 1.00 51.81 180 LEU A CA 1
ATOM 1427 C C . LEU A 1 180 ? 3.434 0.774 -33.566 1.00 51.81 180 LEU A C 1
ATOM 1429 O O . LEU A 1 180 ? 3.678 -0.047 -34.444 1.00 51.81 180 LEU A O 1
ATOM 1433 N N . SER A 1 181 ? 2.412 1.633 -33.679 1.00 63.53 181 SER A N 1
ATOM 1434 C CA . SER A 1 181 ? 1.435 1.558 -34.780 1.00 63.53 181 SER A CA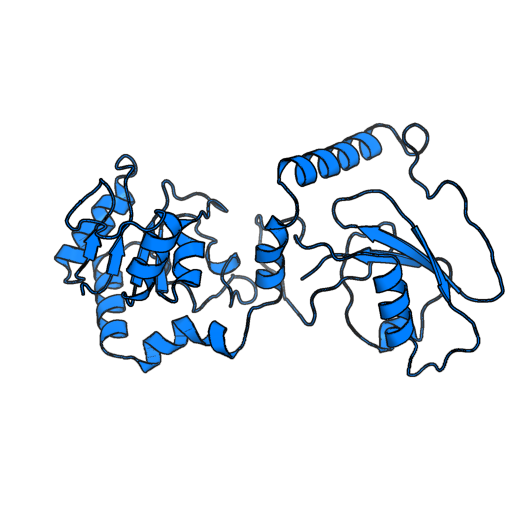 1
ATOM 1435 C C . SER A 1 181 ? 1.863 2.211 -36.100 1.00 63.53 181 SER A C 1
ATOM 1437 O O . SER A 1 181 ? 1.197 2.000 -37.113 1.00 63.53 181 SER A O 1
ATOM 1439 N N . LYS A 1 182 ? 2.951 2.997 -36.124 1.00 62.59 182 LYS A N 1
ATOM 1440 C CA . LYS A 1 182 ? 3.391 3.757 -37.316 1.00 62.59 182 LYS A CA 1
ATOM 1441 C C . LYS A 1 182 ? 4.637 3.210 -38.021 1.00 62.59 182 LYS A C 1
ATOM 1443 O O . LYS A 1 182 ? 4.945 3.670 -39.120 1.00 62.59 182 LYS A O 1
ATOM 1448 N N . GLY A 1 183 ? 5.315 2.231 -37.422 1.00 50.88 183 GLY A N 1
ATOM 1449 C CA . GLY A 1 183 ? 6.548 1.641 -37.946 1.00 50.88 183 GLY A CA 1
ATOM 1450 C C . GLY A 1 183 ? 7.794 2.504 -37.701 1.00 50.88 183 GLY A C 1
ATOM 1451 O O . GLY A 1 183 ? 7.733 3.736 -37.707 1.00 50.88 183 GLY A O 1
ATOM 1452 N N . LEU A 1 184 ? 8.938 1.828 -37.532 1.00 54.22 184 LEU A N 1
ATOM 1453 C CA . LEU A 1 184 ? 10.200 2.373 -36.997 1.00 54.22 184 LEU A CA 1
ATOM 1454 C C . LEU A 1 184 ? 10.824 3.550 -37.783 1.00 54.22 184 LEU A C 1
ATOM 1456 O O . LEU A 1 184 ? 11.824 4.121 -37.353 1.00 54.22 184 LEU A O 1
ATOM 1460 N N . SER A 1 185 ? 10.285 3.878 -38.961 1.00 51.94 185 SER A N 1
ATOM 1461 C CA . SER A 1 185 ? 10.813 4.890 -39.885 1.00 51.94 185 SER A CA 1
ATOM 1462 C C . SER A 1 185 ? 9.997 6.188 -39.948 1.00 51.94 185 SER A C 1
ATOM 1464 O O . SER A 1 185 ? 10.422 7.128 -40.620 1.00 51.94 185 SER A O 1
ATOM 1466 N N . LYS A 1 186 ? 8.836 6.274 -39.275 1.00 49.41 186 LYS A N 1
ATOM 1467 C CA . LYS A 1 186 ? 7.981 7.488 -39.255 1.00 49.41 186 LYS A CA 1
ATOM 1468 C C . LYS A 1 186 ? 7.695 8.057 -37.862 1.00 49.41 186 LYS A C 1
ATOM 1470 O O . LYS A 1 186 ? 7.147 9.151 -37.745 1.00 49.41 186 LYS A O 1
ATOM 1475 N N . VAL A 1 187 ? 8.141 7.365 -36.822 1.00 51.53 187 VAL A N 1
ATOM 1476 C CA . VAL A 1 187 ? 8.594 7.949 -35.553 1.00 51.53 187 VAL A CA 1
ATOM 1477 C C . VAL A 1 187 ? 9.976 7.332 -35.333 1.00 51.53 187 VAL A C 1
ATOM 1479 O O . VAL A 1 187 ? 10.114 6.138 -35.570 1.00 51.53 187 VAL A O 1
ATOM 1482 N N . SER A 1 188 ? 11.010 8.112 -34.996 1.00 48.44 188 SER A N 1
ATOM 1483 C CA . SER A 1 188 ? 12.363 7.536 -34.921 1.00 48.44 188 SER A CA 1
ATOM 1484 C C . SER A 1 188 ? 12.518 6.645 -33.695 1.00 48.44 188 SER A C 1
ATOM 1486 O O . SER A 1 188 ? 12.302 7.075 -32.559 1.00 48.44 188 SER A O 1
ATOM 1488 N N . ASP A 1 189 ? 12.937 5.413 -33.956 1.00 43.28 189 ASP A N 1
ATOM 1489 C CA . ASP A 1 189 ? 13.002 4.343 -32.973 1.00 43.28 189 ASP A CA 1
ATOM 1490 C C . ASP A 1 189 ? 14.379 4.139 -32.349 1.00 43.28 189 ASP A C 1
ATOM 1492 O O . ASP A 1 189 ? 14.466 3.429 -31.353 1.00 43.28 189 ASP A O 1
ATOM 1496 N N . ALA A 1 190 ? 15.430 4.729 -32.916 1.00 48.62 190 ALA A N 1
ATOM 1497 C CA . ALA A 1 190 ? 16.814 4.566 -32.479 1.00 48.62 190 ALA A CA 1
ATOM 1498 C C . ALA A 1 190 ? 17.354 5.847 -31.813 1.00 48.62 190 ALA A C 1
ATOM 1500 O O . ALA A 1 190 ? 16.890 6.948 -32.137 1.00 48.62 190 ALA A O 1
ATOM 1501 N N . PRO A 1 191 ? 18.388 5.757 -30.950 1.00 48.88 191 PRO A N 1
ATOM 1502 C CA . PRO A 1 191 ? 19.291 6.889 -30.764 1.00 48.88 191 PRO A CA 1
ATOM 1503 C C . PRO A 1 191 ? 19.890 7.228 -32.140 1.00 48.88 191 PRO A C 1
ATOM 1505 O O . PRO A 1 191 ? 20.617 6.427 -32.720 1.00 48.88 191 PRO A O 1
ATOM 1508 N N . LEU A 1 192 ? 19.518 8.387 -32.696 1.00 47.03 192 LEU A N 1
ATOM 1509 C CA . LEU A 1 192 ? 19.711 8.718 -34.120 1.00 47.03 192 LEU A CA 1
ATOM 1510 C C . LEU A 1 192 ? 21.176 8.730 -34.595 1.00 47.03 192 LEU A C 1
ATOM 1512 O O . LEU A 1 192 ? 21.423 8.648 -35.795 1.00 47.03 192 LEU A O 1
ATOM 1516 N N . HIS A 1 193 ? 22.131 8.803 -33.668 1.00 54.25 193 HIS A N 1
ATOM 1517 C CA . HIS A 1 193 ? 23.559 8.689 -33.933 1.00 54.25 193 HIS A CA 1
ATOM 1518 C C . HIS A 1 193 ? 24.231 7.865 -32.829 1.00 54.25 193 HIS A C 1
ATOM 1520 O O . HIS A 1 193 ? 23.973 8.085 -31.645 1.00 54.25 193 HIS A O 1
ATOM 1526 N N . VAL A 1 194 ? 25.120 6.952 -33.227 1.00 54.75 194 VAL A N 1
ATOM 1527 C CA . VAL A 1 194 ? 26.050 6.254 -32.329 1.00 54.75 194 VAL A CA 1
ATOM 1528 C C . VAL A 1 194 ? 27.398 6.955 -32.431 1.00 54.75 194 VAL A C 1
ATOM 1530 O O . VAL A 1 194 ? 27.950 7.070 -33.525 1.00 54.75 194 VAL A O 1
ATOM 1533 N N . TYR A 1 195 ? 27.932 7.415 -31.303 1.00 57.31 195 TYR A N 1
ATOM 1534 C CA . TYR A 1 195 ? 29.222 8.103 -31.250 1.00 57.31 195 TYR A CA 1
ATOM 1535 C C . TYR A 1 195 ? 30.284 7.195 -30.616 1.00 57.31 195 TYR A C 1
ATOM 1537 O O . TYR A 1 195 ? 30.033 6.573 -29.583 1.00 57.31 195 TYR A O 1
ATOM 1545 N N . GLN A 1 196 ? 31.473 7.123 -31.222 1.00 62.12 196 GLN A N 1
ATOM 1546 C CA . GLN A 1 196 ? 32.653 6.474 -30.639 1.00 62.12 196 GLN A CA 1
ATOM 1547 C C . GLN A 1 196 ? 33.625 7.531 -30.111 1.00 62.12 196 GLN A C 1
ATOM 1549 O O . GLN A 1 196 ? 34.008 8.440 -30.842 1.00 62.12 196 GLN A O 1
ATOM 1554 N N . PHE A 1 197 ? 34.052 7.375 -28.855 1.00 60.72 197 PHE A N 1
ATOM 1555 C CA . PHE A 1 197 ? 34.952 8.312 -28.168 1.00 60.72 197 PHE A CA 1
ATOM 1556 C C . PHE A 1 197 ? 36.262 7.666 -27.666 1.00 60.72 197 PHE A C 1
ATOM 1558 O O . PHE A 1 197 ? 37.070 8.338 -27.033 1.00 60.72 197 PHE A O 1
ATOM 1565 N N . GLY A 1 198 ? 36.495 6.374 -27.928 1.00 64.50 198 GLY A N 1
ATOM 1566 C CA . GLY A 1 198 ? 37.705 5.660 -27.501 1.00 64.50 198 GLY A CA 1
ATOM 1567 C C . GLY A 1 198 ? 37.593 4.137 -27.624 1.00 64.50 198 GLY A C 1
ATOM 1568 O O . GLY A 1 198 ? 36.581 3.619 -28.100 1.00 64.50 198 GLY A O 1
ATOM 1569 N N . LYS A 1 199 ? 38.629 3.418 -27.173 1.00 63.12 199 LYS A N 1
ATOM 1570 C CA . LYS A 1 199 ? 38.598 1.954 -27.004 1.00 63.12 199 LYS A CA 1
ATOM 1571 C C . LYS A 1 199 ? 37.856 1.572 -25.717 1.00 63.12 199 LYS A C 1
ATOM 1573 O O . LYS A 1 199 ? 37.946 2.284 -24.719 1.00 63.12 199 LYS A O 1
ATOM 1578 N N . GLY A 1 200 ? 37.104 0.472 -25.752 1.00 68.25 200 GLY A N 1
ATOM 1579 C CA . GLY A 1 200 ? 36.264 0.015 -24.640 1.00 68.25 200 GLY A CA 1
ATOM 1580 C C . GLY A 1 200 ? 34.939 -0.609 -25.097 1.00 68.25 200 GLY A C 1
ATOM 1581 O O . GLY A 1 200 ? 34.733 -0.837 -26.290 1.00 68.25 200 GLY A O 1
ATOM 1582 N N . LYS A 1 201 ? 34.027 -0.866 -24.150 1.00 66.44 201 LYS A N 1
ATOM 1583 C CA . LYS A 1 201 ? 32.670 -1.407 -24.406 1.00 66.44 201 LYS A CA 1
ATOM 1584 C C . LYS A 1 201 ? 31.608 -0.296 -24.385 1.00 66.44 201 LYS A C 1
ATOM 1586 O O . LYS A 1 201 ? 31.814 0.732 -23.749 1.00 66.44 201 LYS A O 1
ATOM 1591 N N . THR A 1 202 ? 30.458 -0.514 -25.020 1.00 65.19 202 THR A N 1
ATOM 1592 C CA . THR A 1 202 ? 29.344 0.451 -25.133 1.00 65.19 202 THR A CA 1
ATOM 1593 C C . THR A 1 202 ? 28.045 -0.110 -24.543 1.00 65.19 202 THR A C 1
ATOM 1595 O O . THR A 1 202 ? 27.697 -1.264 -24.811 1.00 65.19 202 THR A O 1
ATOM 1598 N N . VAL A 1 203 ? 27.313 0.710 -23.777 1.00 65.50 203 VAL A N 1
ATOM 1599 C CA . VAL A 1 203 ? 26.049 0.345 -23.104 1.00 65.50 203 VAL A CA 1
ATOM 1600 C C . VAL A 1 203 ? 25.002 1.461 -23.262 1.00 65.50 203 VAL A C 1
ATOM 1602 O O . VAL A 1 203 ? 25.264 2.601 -22.906 1.00 65.50 203 VAL A O 1
ATOM 1605 N N . PHE A 1 204 ? 23.816 1.163 -23.787 1.00 60.94 204 PHE A N 1
ATOM 1606 C CA . PHE A 1 204 ? 22.697 2.102 -23.960 1.00 60.94 204 PHE A CA 1
ATOM 1607 C C . PHE A 1 204 ? 21.739 2.127 -22.747 1.00 60.94 204 PHE A C 1
ATOM 1609 O O . PHE A 1 204 ? 21.960 1.404 -21.777 1.00 60.94 204 PHE A O 1
ATOM 1616 N N . VAL A 1 205 ? 20.727 3.010 -22.743 1.00 62.06 205 VAL A N 1
ATOM 1617 C CA . VAL A 1 205 ? 20.062 3.525 -21.518 1.00 62.06 205 VAL A CA 1
ATOM 1618 C C . VAL A 1 205 ? 18.624 4.068 -21.785 1.00 62.06 205 VAL A C 1
ATOM 1620 O O . VAL A 1 205 ? 18.527 5.093 -22.443 1.00 62.06 205 VAL A O 1
ATOM 1623 N N . ARG A 1 206 ? 17.508 3.526 -21.246 1.00 57.53 206 ARG A N 1
ATOM 1624 C CA . ARG A 1 206 ? 16.155 4.173 -21.191 1.00 57.53 206 ARG A CA 1
ATOM 1625 C C . ARG A 1 206 ? 15.354 3.904 -19.905 1.00 57.53 206 ARG A C 1
ATOM 1627 O O . ARG A 1 206 ? 15.904 3.480 -18.912 1.00 57.53 206 ARG A O 1
ATOM 1634 N N . GLU A 1 207 ? 14.047 4.177 -19.894 1.00 51.09 207 GLU A N 1
ATOM 1635 C CA . GLU A 1 207 ? 13.239 4.485 -18.706 1.00 51.09 207 GLU A CA 1
ATOM 1636 C C . GLU A 1 207 ? 11.876 3.708 -18.713 1.00 51.09 207 GLU A C 1
ATOM 1638 O O . GLU A 1 207 ? 10.982 4.131 -19.434 1.00 51.09 207 GLU A O 1
ATOM 1643 N N . ARG A 1 208 ? 11.624 2.603 -17.961 1.00 50.59 208 ARG A N 1
ATOM 1644 C CA . ARG A 1 208 ? 10.438 1.716 -18.208 1.00 50.59 208 ARG A CA 1
ATOM 1645 C C . ARG A 1 208 ? 9.085 2.435 -18.261 1.00 50.59 208 ARG A C 1
ATOM 1647 O O . ARG A 1 208 ? 8.595 2.995 -17.282 1.00 50.59 208 ARG A O 1
ATOM 1654 N N . GLY A 1 209 ? 8.407 2.340 -19.401 1.00 49.72 209 GLY A N 1
ATOM 1655 C CA . GLY A 1 209 ? 7.283 3.233 -19.703 1.00 49.72 209 GLY A CA 1
ATOM 1656 C C . GLY A 1 209 ? 7.820 4.594 -20.142 1.00 49.72 209 GLY A C 1
ATOM 1657 O O . GLY A 1 209 ? 7.491 5.623 -19.556 1.00 49.72 209 GLY A O 1
ATOM 1658 N N . SER A 1 210 ? 8.726 4.518 -21.113 1.00 50.12 210 SER A N 1
ATOM 1659 C CA . SER A 1 210 ? 9.353 5.520 -21.970 1.00 50.12 210 SER A CA 1
ATOM 1660 C C . SER A 1 210 ? 9.920 4.755 -23.163 1.00 50.12 210 SER A C 1
ATOM 1662 O O . SER A 1 210 ? 10.003 3.517 -23.147 1.00 50.12 210 SER A O 1
ATOM 1664 N N . TYR A 1 211 ? 10.302 5.507 -24.190 1.00 53.19 211 TYR A N 1
ATOM 1665 C CA . TYR A 1 211 ? 10.766 4.970 -25.467 1.00 53.19 211 TYR A CA 1
ATOM 1666 C C . TYR A 1 211 ? 12.078 5.590 -25.967 1.00 53.19 211 TYR A C 1
ATOM 1668 O O . TYR A 1 211 ? 12.496 5.304 -27.085 1.00 53.19 211 TYR A O 1
ATOM 1676 N N . ARG A 1 212 ? 12.712 6.450 -25.156 1.00 53.59 212 ARG A N 1
ATOM 1677 C CA . ARG A 1 212 ? 13.899 7.243 -25.515 1.00 53.59 212 ARG A CA 1
ATOM 1678 C C . ARG A 1 212 ? 15.166 6.694 -24.866 1.00 53.59 212 ARG A C 1
ATOM 1680 O O . ARG A 1 212 ? 15.199 6.593 -23.647 1.00 53.59 212 ARG A O 1
ATOM 1687 N N . PHE A 1 213 ? 16.216 6.524 -25.665 1.00 57.75 213 PHE A N 1
ATOM 1688 C CA . PHE A 1 213 ? 17.506 5.963 -25.256 1.00 57.75 213 PHE A CA 1
ATOM 1689 C C . PHE A 1 213 ? 18.631 7.008 -25.051 1.00 57.75 213 PHE A C 1
ATOM 1691 O O . PHE A 1 213 ? 18.499 8.161 -25.475 1.00 57.75 213 PHE A O 1
ATOM 1698 N N . ILE A 1 214 ? 19.736 6.593 -24.420 1.00 58.94 214 ILE A N 1
ATOM 1699 C CA . ILE A 1 214 ? 21.019 7.303 -24.200 1.00 58.94 214 ILE A CA 1
ATOM 1700 C C . ILE A 1 214 ? 22.181 6.272 -24.286 1.00 58.94 214 ILE A C 1
ATOM 1702 O O . ILE A 1 214 ? 21.899 5.085 -24.422 1.00 58.94 214 ILE A O 1
ATOM 1706 N N . GLN A 1 215 ? 23.460 6.678 -24.226 1.00 68.69 215 GLN A N 1
ATOM 1707 C CA . GLN A 1 215 ? 24.646 5.815 -24.433 1.00 68.69 215 GLN A CA 1
ATOM 1708 C C . GLN A 1 215 ? 25.769 6.098 -23.405 1.00 68.69 215 GLN A C 1
ATOM 1710 O O . GLN A 1 215 ? 26.028 7.253 -23.079 1.00 68.69 215 GLN A O 1
ATOM 1715 N N . ILE A 1 216 ? 26.455 5.043 -22.951 1.00 71.25 216 ILE A N 1
ATOM 1716 C CA . ILE A 1 216 ? 27.604 4.983 -22.024 1.00 71.25 216 ILE A CA 1
ATOM 1717 C C . ILE A 1 216 ? 28.778 4.281 -22.731 1.00 71.25 216 ILE A C 1
ATOM 1719 O O . ILE A 1 216 ? 28.559 3.345 -23.506 1.00 71.25 216 ILE A O 1
ATOM 1723 N N . GLN A 1 217 ? 30.020 4.660 -22.408 1.00 72.56 217 GLN A N 1
ATOM 1724 C CA . GLN A 1 217 ? 31.234 3.914 -22.768 1.00 72.56 217 GLN A CA 1
ATOM 1725 C C . GLN A 1 217 ? 31.979 3.452 -21.499 1.00 72.56 217 GLN A C 1
ATOM 1727 O O . GLN A 1 217 ? 32.183 4.246 -20.585 1.00 72.56 217 GLN A O 1
ATOM 1732 N N . LEU A 1 218 ? 32.403 2.187 -21.447 1.00 70.38 218 LEU A N 1
ATOM 1733 C CA . LEU A 1 218 ? 33.187 1.592 -20.357 1.00 70.38 218 LEU A CA 1
ATOM 1734 C C . LEU A 1 218 ? 34.652 1.423 -20.780 1.00 70.38 218 LEU A C 1
ATOM 1736 O O . LEU A 1 218 ? 34.928 0.850 -21.836 1.00 70.38 218 LEU A O 1
ATOM 1740 N N . ASN A 1 219 ? 35.578 1.890 -19.940 1.00 69.88 219 ASN A N 1
ATOM 1741 C CA . ASN A 1 219 ? 37.024 1.843 -20.175 1.00 69.88 219 ASN A CA 1
ATOM 1742 C C . ASN A 1 219 ? 37.582 0.415 -19.992 1.00 69.88 219 ASN A C 1
ATOM 1744 O O . ASN A 1 219 ? 37.199 -0.297 -19.067 1.00 69.88 219 ASN A O 1
ATOM 1748 N N . GLU A 1 220 ? 38.509 0.007 -20.861 1.00 66.88 220 GLU A N 1
ATOM 1749 C CA . GLU A 1 220 ? 39.139 -1.324 -20.864 1.00 66.88 220 GLU A CA 1
ATOM 1750 C C . GLU A 1 220 ? 40.148 -1.569 -19.718 1.00 66.88 220 GLU A C 1
ATOM 1752 O O . GLU A 1 220 ? 40.595 -2.697 -19.538 1.00 66.88 220 GLU A O 1
ATOM 1757 N N . ASN A 1 221 ? 40.464 -0.547 -18.912 1.00 66.81 221 ASN A N 1
ATOM 1758 C CA . ASN A 1 221 ? 41.498 -0.583 -17.862 1.00 66.81 221 ASN A CA 1
ATOM 1759 C C . ASN A 1 221 ? 40.955 -0.645 -16.410 1.00 66.81 221 ASN A C 1
ATOM 1761 O O . ASN A 1 221 ? 41.693 -0.360 -15.469 1.00 66.81 221 ASN A O 1
ATOM 1765 N N . VAL A 1 222 ? 39.670 -0.961 -16.204 1.00 64.00 222 VAL A N 1
ATOM 1766 C CA . VAL A 1 222 ? 39.028 -1.000 -14.868 1.00 64.00 222 VAL A CA 1
ATOM 1767 C C . VAL A 1 222 ? 39.150 -2.391 -14.228 1.00 64.00 222 VAL A C 1
ATOM 1769 O O . VAL A 1 222 ? 38.969 -3.400 -14.909 1.00 64.00 222 VAL A O 1
ATOM 1772 N N . ASP A 1 223 ? 39.409 -2.458 -12.914 1.00 66.94 223 ASP A N 1
ATOM 1773 C CA . ASP A 1 223 ? 39.423 -3.719 -12.153 1.00 66.94 223 ASP A CA 1
ATOM 1774 C C . ASP A 1 223 ? 38.076 -4.452 -12.269 1.00 66.94 223 ASP A C 1
ATOM 1776 O O . ASP A 1 223 ? 37.011 -3.911 -11.959 1.00 66.94 223 ASP A O 1
ATOM 1780 N N . GLN A 1 224 ? 38.148 -5.725 -12.658 1.00 60.00 224 GLN A N 1
ATOM 1781 C CA . GLN A 1 224 ? 37.021 -6.648 -12.728 1.00 60.00 224 GLN A CA 1
ATOM 1782 C C . GLN A 1 224 ? 36.184 -6.645 -11.437 1.00 60.00 224 GLN A C 1
ATOM 1784 O O . GLN A 1 224 ? 34.955 -6.586 -11.507 1.00 60.00 224 GLN A O 1
ATOM 1789 N N . LYS A 1 225 ? 36.807 -6.620 -10.252 1.00 58.19 225 LYS A N 1
ATOM 1790 C CA . LYS A 1 225 ? 36.072 -6.635 -8.970 1.00 58.19 225 LYS A CA 1
ATOM 1791 C C . LYS A 1 225 ? 35.267 -5.361 -8.695 1.00 58.19 225 LYS A C 1
ATOM 1793 O O . LYS A 1 225 ? 34.404 -5.377 -7.823 1.00 58.19 225 LYS A O 1
ATOM 1798 N N . GLN A 1 226 ? 35.504 -4.287 -9.446 1.00 61.22 226 GLN A N 1
ATOM 1799 C CA . GLN A 1 226 ? 34.781 -3.017 -9.344 1.00 61.22 226 GLN A CA 1
ATOM 1800 C C . GLN A 1 226 ? 33.835 -2.784 -10.534 1.00 61.22 226 GLN A C 1
ATOM 1802 O O . GLN A 1 226 ? 33.303 -1.685 -10.686 1.00 61.22 226 GLN A O 1
ATOM 1807 N N . LEU A 1 227 ? 33.615 -3.786 -11.397 1.00 61.97 227 LEU A N 1
ATOM 1808 C CA . LEU A 1 227 ? 32.964 -3.562 -12.688 1.00 61.97 227 LEU A CA 1
ATOM 1809 C C . LEU A 1 227 ? 31.441 -3.360 -12.589 1.00 61.97 227 LEU A C 1
ATOM 1811 O O . LEU A 1 227 ? 30.932 -2.478 -13.275 1.00 61.97 227 LEU A O 1
ATOM 1815 N N . LEU A 1 228 ? 30.711 -4.073 -11.710 1.00 55.22 228 LEU A N 1
ATOM 1816 C CA . LEU A 1 228 ? 29.320 -3.685 -11.395 1.00 55.22 228 LEU A CA 1
ATOM 1817 C C . LEU A 1 228 ? 29.296 -2.332 -10.694 1.00 55.22 228 LEU A C 1
ATOM 1819 O O . LEU A 1 228 ? 28.432 -1.542 -11.028 1.00 55.22 228 LEU A O 1
ATOM 1823 N N . GLN A 1 229 ? 30.199 -2.055 -9.751 1.00 59.62 229 GLN A N 1
ATOM 1824 C CA . GLN A 1 229 ? 30.212 -0.788 -9.014 1.00 59.62 229 GLN A CA 1
ATOM 1825 C C . GLN A 1 229 ? 30.293 0.400 -9.994 1.00 59.62 229 GLN A C 1
ATOM 1827 O O . GLN A 1 229 ? 29.371 1.212 -10.053 1.00 59.62 229 GLN A O 1
ATOM 1832 N N . HIS A 1 230 ? 31.299 0.399 -10.874 1.00 62.12 230 HIS A N 1
ATOM 1833 C CA . HIS A 1 230 ? 31.452 1.390 -11.940 1.00 62.12 230 HIS A CA 1
ATOM 1834 C C . HIS A 1 230 ? 30.326 1.356 -12.974 1.00 62.12 230 HIS A C 1
ATOM 1836 O O . HIS A 1 230 ? 29.924 2.415 -13.452 1.00 62.12 230 HIS A O 1
ATOM 1842 N N . LEU A 1 231 ? 29.806 0.180 -13.353 1.00 62.50 231 LEU A N 1
ATOM 1843 C CA . LEU A 1 231 ? 28.682 0.136 -14.284 1.00 62.50 231 LEU A CA 1
ATOM 1844 C C . LEU A 1 231 ? 27.429 0.712 -13.614 1.00 62.50 231 LEU A C 1
ATOM 1846 O O . LEU A 1 231 ? 26.854 1.607 -14.201 1.00 62.50 231 LEU A O 1
ATOM 1850 N N . ILE A 1 232 ? 27.052 0.334 -12.387 1.00 57.31 232 ILE A N 1
ATOM 1851 C CA . ILE A 1 232 ? 25.952 0.935 -11.603 1.00 57.31 232 ILE A CA 1
ATOM 1852 C C . ILE A 1 232 ? 26.143 2.443 -11.412 1.00 57.31 232 ILE A C 1
ATOM 1854 O O . ILE A 1 232 ? 25.151 3.167 -11.434 1.00 57.31 232 ILE A O 1
ATOM 1858 N N . GLU A 1 233 ? 27.373 2.932 -11.279 1.00 51.06 233 GLU A N 1
ATOM 1859 C CA . GLU A 1 233 ? 27.676 4.365 -11.245 1.00 51.06 233 GLU A CA 1
ATOM 1860 C C . GLU A 1 233 ? 27.490 5.032 -12.618 1.00 51.06 233 GLU A C 1
ATOM 1862 O O . GLU A 1 233 ? 26.789 6.034 -12.708 1.00 51.06 233 GLU A O 1
ATOM 1867 N N . CYS A 1 234 ? 27.999 4.461 -13.714 1.00 61.47 234 CYS A N 1
ATOM 1868 C CA . CYS A 1 234 ? 27.774 4.976 -15.075 1.00 61.47 234 CYS A CA 1
ATOM 1869 C C . CYS A 1 234 ? 26.291 4.920 -15.482 1.00 61.47 234 CYS A C 1
ATOM 1871 O O . CYS A 1 234 ? 25.768 5.817 -16.141 1.00 61.47 234 CYS A O 1
ATOM 1873 N N . ILE A 1 235 ? 25.604 3.873 -15.040 1.00 57.81 235 ILE A N 1
ATOM 1874 C CA . ILE A 1 235 ? 24.156 3.694 -15.054 1.00 57.81 235 ILE A CA 1
ATOM 1875 C C . ILE A 1 235 ? 23.534 4.872 -14.315 1.00 57.81 235 ILE A C 1
ATOM 1877 O O . ILE A 1 235 ? 22.842 5.654 -14.943 1.00 57.81 235 ILE A O 1
ATOM 1881 N N . LEU A 1 236 ? 23.844 5.089 -13.039 1.00 53.00 236 LEU A N 1
ATOM 1882 C CA . LEU A 1 236 ? 23.326 6.208 -12.244 1.00 53.00 236 LEU A CA 1
ATOM 1883 C C . LEU A 1 236 ? 23.616 7.597 -12.834 1.00 53.00 236 LEU A C 1
ATOM 1885 O O . LEU A 1 236 ? 22.824 8.517 -12.635 1.00 53.00 236 LEU A O 1
ATOM 1889 N N . LEU A 1 237 ? 24.714 7.744 -13.574 1.00 50.31 237 LEU A N 1
ATOM 1890 C CA . LEU A 1 237 ? 25.078 8.958 -14.307 1.00 50.31 237 LEU A CA 1
ATOM 1891 C C . LEU A 1 237 ? 24.255 9.170 -15.594 1.00 50.31 237 LEU A C 1
ATOM 1893 O O . LEU A 1 237 ? 24.322 10.251 -16.176 1.00 50.31 237 LEU A O 1
ATOM 1897 N N . THR A 1 238 ? 23.477 8.175 -16.044 1.00 50.81 238 THR A N 1
ATOM 1898 C CA . THR A 1 238 ? 22.824 8.187 -17.367 1.00 50.81 238 THR A CA 1
ATOM 1899 C C . THR A 1 238 ? 21.368 7.678 -17.348 1.00 50.81 238 THR A C 1
ATOM 1901 O O . THR A 1 238 ? 20.462 8.393 -17.774 1.00 50.81 238 THR A O 1
ATOM 1904 N N . VAL A 1 239 ? 21.099 6.470 -16.835 1.00 50.50 239 VAL A N 1
ATOM 1905 C CA . VAL A 1 239 ? 19.747 5.945 -16.552 1.00 50.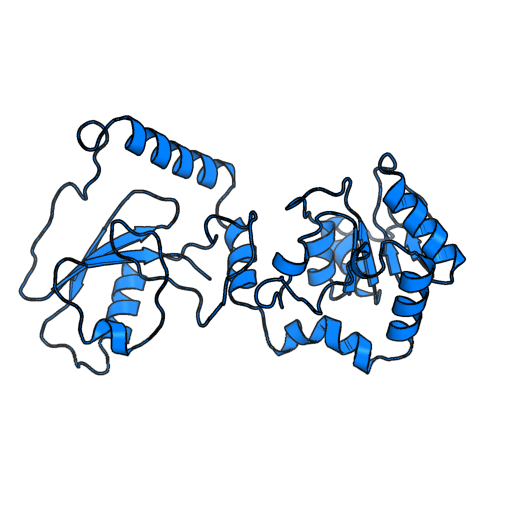50 239 VAL A CA 1
ATOM 1906 C C . VAL A 1 239 ? 19.299 6.463 -15.170 1.00 50.50 239 VAL A C 1
ATOM 1908 O O . VAL A 1 239 ? 19.998 6.283 -14.176 1.00 50.50 239 VAL A O 1
ATOM 1911 N N . LYS A 1 240 ? 18.105 7.070 -15.078 1.00 46.81 240 LYS A N 1
ATOM 1912 C CA . LYS A 1 240 ? 17.435 7.387 -13.793 1.00 46.81 240 LYS A CA 1
ATOM 1913 C C . LYS A 1 240 ? 16.876 6.096 -13.134 1.00 46.81 240 LYS A C 1
ATOM 1915 O O . LYS A 1 240 ? 17.401 5.013 -13.367 1.00 46.81 240 LYS A O 1
ATOM 1920 N N . ARG A 1 241 ? 15.826 6.174 -12.292 1.00 45.12 241 ARG A N 1
ATOM 1921 C CA . ARG A 1 241 ? 15.146 5.033 -11.614 1.00 45.12 241 ARG A CA 1
ATOM 1922 C C . ARG A 1 241 ? 13.604 5.133 -11.731 1.00 45.12 241 ARG A C 1
ATOM 1924 O O . ARG A 1 241 ? 13.090 6.244 -11.814 1.00 45.12 241 ARG A O 1
ATOM 1931 N N . LYS A 1 242 ? 12.891 4.001 -11.959 1.00 39.69 242 LYS A N 1
ATOM 1932 C CA . LYS A 1 242 ? 11.587 3.971 -12.700 1.00 39.69 242 LYS A CA 1
ATOM 1933 C C . LYS A 1 242 ? 10.450 3.160 -12.121 1.00 39.69 242 LYS A C 1
ATOM 1935 O O . LYS A 1 242 ? 10.252 1.968 -12.318 1.00 39.69 242 LYS A O 1
ATOM 1940 N N . THR A 1 243 ? 9.606 3.835 -11.421 1.00 31.31 243 THR A N 1
ATOM 1941 C CA . THR A 1 243 ? 9.337 3.273 -10.130 1.00 31.31 243 THR A CA 1
ATOM 1942 C C . THR A 1 243 ? 8.050 2.450 -10.048 1.00 31.31 243 THR A C 1
ATOM 1944 O O . THR A 1 243 ? 7.459 2.494 -8.996 1.00 31.31 243 THR A O 1
ATOM 1947 N N . PHE A 1 244 ? 7.537 1.815 -11.134 1.00 32.94 244 PHE A N 1
ATOM 1948 C CA . PHE A 1 244 ? 6.092 1.431 -11.252 1.00 32.94 244 PHE A CA 1
ATOM 1949 C C . PHE A 1 244 ? 5.471 -0.089 -10.835 1.00 32.94 244 PHE A C 1
ATOM 1951 O O . PHE A 1 244 ? 4.971 0.387 -9.763 1.00 32.94 244 PHE A O 1
ATOM 1958 N N . ASN A 1 245 ? 5.438 -2.231 -11.764 1.00 35.28 245 ASN A N 1
ATOM 1959 C CA . ASN A 1 245 ? 5.866 -3.248 -12.770 1.00 35.28 245 ASN A CA 1
ATOM 1960 C C . ASN A 1 245 ? 4.702 -3.654 -13.730 1.00 35.28 245 ASN A C 1
ATOM 1962 O O . ASN A 1 245 ? 4.068 -4.691 -13.583 1.00 35.28 245 ASN A O 1
ATOM 1966 N N . GLN A 1 246 ? 4.404 -2.784 -14.692 1.00 39.91 246 GLN A N 1
ATOM 1967 C CA . GLN A 1 246 ? 3.435 -2.856 -15.803 1.00 39.91 246 GLN A CA 1
ATOM 1968 C C . GLN A 1 246 ? 2.027 -3.480 -15.606 1.00 39.91 246 GLN A C 1
ATOM 1970 O O . GLN A 1 246 ? 1.584 -4.223 -16.470 1.00 39.91 246 GLN A O 1
ATOM 1975 N N . TRP A 1 247 ? 1.212 -3.145 -14.596 1.00 48.53 247 TRP A N 1
ATOM 1976 C CA . TRP A 1 247 ? 1.454 -2.401 -13.346 1.00 48.53 247 TRP A CA 1
ATOM 1977 C C . TRP A 1 247 ? 0.389 -2.773 -12.295 1.00 48.53 247 TRP A C 1
ATOM 1979 O O . TRP A 1 247 ? -0.428 -1.947 -11.913 1.00 48.53 247 TRP A O 1
ATOM 1989 N N . LYS A 1 248 ? 0.445 -4.032 -11.834 1.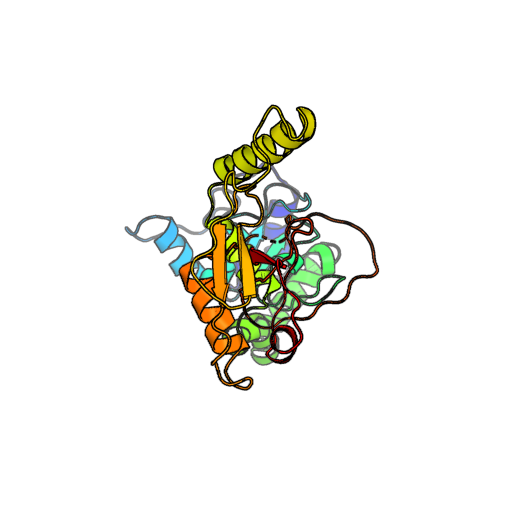00 43.12 248 LYS A N 1
ATOM 1990 C CA . LYS A 1 248 ? -0.453 -4.648 -10.833 1.00 43.12 248 LYS A CA 1
ATOM 1991 C C . LYS A 1 248 ? -1.932 -4.748 -11.256 1.00 43.12 248 LYS A C 1
ATOM 1993 O O . LYS A 1 248 ? -2.797 -4.160 -10.632 1.00 43.12 248 LYS A O 1
ATOM 1998 N N . ASN A 1 249 ? -2.175 -5.580 -12.272 1.00 33.91 249 ASN A N 1
ATOM 1999 C CA . ASN A 1 249 ? -3.458 -6.230 -12.579 1.00 33.91 249 ASN A CA 1
ATOM 2000 C C . ASN A 1 249 ? -3.216 -7.754 -12.717 1.00 33.91 249 ASN A C 1
ATOM 2002 O O . ASN A 1 249 ? -2.074 -8.170 -12.925 1.00 33.91 249 ASN A O 1
ATOM 2006 N N . ASN A 1 250 ? -4.280 -8.555 -12.590 1.00 45.94 250 ASN A N 1
ATOM 2007 C CA . ASN A 1 250 ? -4.317 -10.035 -12.630 1.00 45.94 250 ASN A CA 1
ATOM 2008 C C . ASN A 1 250 ? -3.717 -10.637 -13.946 1.00 45.94 250 ASN A C 1
ATOM 2010 O O . ASN A 1 250 ? -3.505 -9.903 -14.907 1.00 45.94 250 ASN A O 1
ATOM 2014 N N . GLU A 1 251 ? -3.390 -11.936 -14.097 1.00 37.03 251 GLU A N 1
ATOM 2015 C CA . GLU A 1 251 ? -4.065 -13.166 -13.623 1.00 37.03 251 GLU A CA 1
ATOM 2016 C C . GLU A 1 251 ? -3.132 -14.407 -13.459 1.00 37.03 251 GLU A C 1
ATOM 2018 O O . GLU A 1 251 ? -2.093 -14.509 -14.106 1.00 37.03 251 GLU A O 1
ATOM 2023 N N . HIS A 1 252 ? -3.618 -15.418 -12.711 1.00 35.97 252 HIS A N 1
ATOM 2024 C CA . HIS A 1 252 ? -3.316 -16.868 -12.844 1.00 35.97 252 HIS A CA 1
ATOM 2025 C C . HIS A 1 252 ? -1.938 -17.445 -12.358 1.00 35.97 252 HIS A C 1
ATOM 2027 O O . HIS A 1 252 ? -1.026 -16.693 -12.026 1.00 35.97 252 HIS A O 1
ATOM 2033 N N . PRO A 1 253 ? -1.796 -18.779 -12.099 1.00 33.75 253 PRO A N 1
ATOM 2034 C CA . PRO A 1 253 ? -1.423 -19.208 -10.731 1.00 33.75 253 PRO A CA 1
ATOM 2035 C C . PRO A 1 253 ? 0.063 -19.411 -10.377 1.00 33.75 253 PRO A C 1
ATOM 2037 O O . PRO A 1 253 ? 0.357 -19.689 -9.217 1.00 33.75 253 PRO A O 1
ATOM 2040 N N . ASN A 1 254 ? 0.996 -19.354 -11.333 1.00 35.38 254 ASN A N 1
ATOM 2041 C CA . ASN A 1 254 ? 2.326 -19.980 -11.189 1.00 35.38 254 ASN A CA 1
ATOM 2042 C C . ASN A 1 254 ? 3.499 -18.973 -11.195 1.00 35.38 254 ASN A C 1
ATOM 2044 O O . ASN A 1 254 ? 4.389 -19.081 -12.039 1.00 35.38 254 ASN A O 1
ATOM 2048 N N . TYR A 1 255 ? 3.531 -18.001 -10.271 1.00 37.56 255 TYR A N 1
ATOM 2049 C CA . TYR A 1 255 ? 4.590 -16.973 -10.226 1.00 37.56 255 TYR A CA 1
ATOM 2050 C C . TYR A 1 255 ? 5.338 -16.853 -8.886 1.00 37.56 255 TYR A C 1
ATOM 2052 O O . TYR A 1 255 ? 4.790 -16.417 -7.874 1.00 37.56 255 TYR A O 1
ATOM 2060 N N . ASN A 1 256 ? 6.642 -17.153 -8.928 1.00 30.95 256 ASN A N 1
ATOM 2061 C CA . ASN A 1 256 ? 7.604 -16.925 -7.844 1.00 30.95 256 ASN A CA 1
ATOM 2062 C C . ASN A 1 256 ? 8.239 -15.521 -7.911 1.00 30.95 256 ASN A C 1
ATOM 2064 O O . ASN A 1 256 ? 8.286 -14.892 -8.968 1.00 30.95 256 ASN A O 1
ATOM 2068 N N . ARG A 1 257 ? 8.777 -15.052 -6.777 1.00 44.44 257 ARG A N 1
ATOM 2069 C CA . ARG A 1 257 ? 9.452 -13.750 -6.620 1.00 44.44 257 ARG A CA 1
ATOM 2070 C C . ARG A 1 257 ? 10.875 -13.888 -6.077 1.00 44.44 257 ARG A C 1
ATOM 2072 O O . ARG A 1 257 ? 11.132 -14.775 -5.272 1.00 44.44 257 ARG A O 1
ATOM 2079 N N . ILE A 1 258 ?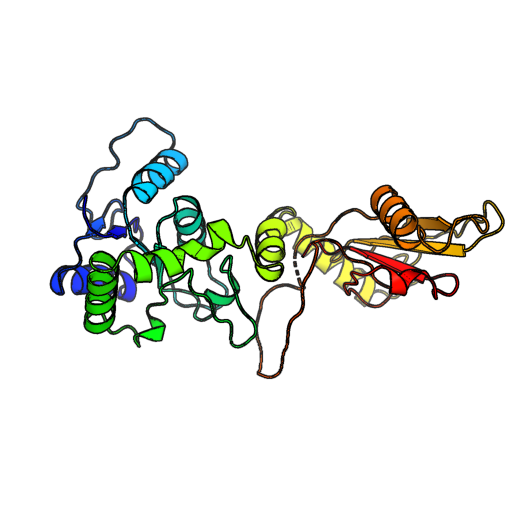 11.728 -12.910 -6.395 1.00 28.28 258 ILE A N 1
ATOM 2080 C CA . ILE A 1 258 ? 12.955 -12.573 -5.652 1.00 28.28 258 ILE A CA 1
ATOM 2081 C C . ILE A 1 258 ? 13.111 -11.039 -5.663 1.00 28.28 258 ILE A C 1
ATOM 2083 O O . ILE A 1 258 ? 12.842 -10.410 -6.683 1.00 28.28 258 ILE A O 1
ATOM 2087 N N . GLY A 1 259 ? 13.555 -10.447 -4.551 1.00 36.47 259 GLY A N 1
ATOM 2088 C CA . GLY A 1 259 ? 14.148 -9.101 -4.502 1.00 36.47 259 GLY A CA 1
ATOM 2089 C C . GLY A 1 259 ? 15.571 -9.208 -3.944 1.00 36.47 259 GLY A C 1
ATOM 2090 O O . GLY A 1 259 ? 15.818 -10.086 -3.116 1.00 36.47 259 GLY A O 1
ATOM 2091 N N . PRO A 1 260 ? 16.514 -8.371 -4.404 1.00 32.19 260 PRO A N 1
ATOM 2092 C CA . PRO A 1 260 ? 16.814 -7.184 -3.598 1.00 32.19 260 PRO A CA 1
ATOM 2093 C C . PRO A 1 260 ? 17.142 -5.933 -4.429 1.00 32.19 260 PRO A C 1
ATOM 2095 O O . PRO A 1 260 ? 17.419 -6.021 -5.620 1.00 32.19 260 PRO A O 1
ATOM 2098 N N . ALA A 1 261 ? 17.213 -4.789 -3.739 1.00 36.06 261 ALA A N 1
ATOM 2099 C CA . ALA A 1 261 ? 17.442 -3.456 -4.300 1.00 36.06 261 ALA A CA 1
ATOM 2100 C C . ALA A 1 261 ? 16.366 -2.996 -5.308 1.00 36.06 261 ALA A C 1
ATOM 2102 O O . ALA A 1 261 ? 15.454 -3.729 -5.669 1.00 36.06 261 ALA A O 1
ATOM 2103 N N . VAL A 1 262 ? 16.435 -1.706 -5.644 1.00 43.12 262 VAL A N 1
ATOM 2104 C CA . VAL A 1 262 ? 15.295 -0.902 -6.109 1.00 43.12 262 VAL A CA 1
ATOM 2105 C C . VAL A 1 262 ? 15.665 -0.243 -7.447 1.00 43.12 262 VAL A C 1
ATOM 2107 O O . VAL A 1 262 ? 15.411 0.931 -7.663 1.00 43.12 262 VAL A O 1
ATOM 2110 N N . TYR A 1 263 ? 16.407 -0.920 -8.331 1.00 38.19 263 TYR A N 1
ATOM 2111 C CA . TYR A 1 263 ? 17.050 -0.265 -9.487 1.00 38.19 263 TYR A CA 1
ATOM 2112 C C . TYR A 1 263 ? 17.414 -1.200 -10.638 1.00 38.19 263 TYR A C 1
ATOM 2114 O O . TYR A 1 263 ? 18.367 -1.969 -10.569 1.00 38.19 263 TYR A O 1
ATOM 2122 N N . ALA A 1 264 ? 16.723 -1.061 -11.756 1.00 39.00 264 ALA A N 1
ATOM 2123 C CA . ALA A 1 264 ? 16.852 -2.026 -12.828 1.00 39.00 264 ALA A CA 1
ATOM 2124 C C . ALA A 1 264 ? 17.909 -1.733 -13.891 1.00 39.00 264 ALA A C 1
ATOM 2126 O O . ALA A 1 264 ? 18.445 -0.630 -13.994 1.00 39.00 264 ALA A O 1
ATOM 2127 N N . ILE A 1 265 ? 18.143 -2.780 -14.687 1.00 41.28 265 ILE A N 1
ATOM 2128 C CA . ILE A 1 265 ? 19.165 -2.894 -15.717 1.00 41.28 265 ILE A CA 1
ATOM 2129 C C . ILE A 1 265 ? 18.594 -3.762 -16.856 1.00 41.28 265 ILE A C 1
ATOM 2131 O O . ILE A 1 265 ? 18.553 -4.976 -16.702 1.00 41.28 265 ILE A O 1
ATOM 2135 N N . TYR A 1 266 ? 18.109 -3.177 -17.965 1.00 40.97 266 TYR A N 1
ATOM 2136 C CA . TYR A 1 266 ? 17.521 -3.955 -19.088 1.00 40.97 266 TYR A CA 1
ATOM 2137 C C . TYR A 1 266 ? 17.927 -3.673 -20.548 1.00 40.97 266 TYR A C 1
ATOM 2139 O O . TYR A 1 266 ? 17.816 -2.571 -21.056 1.00 40.97 266 TYR A O 1
ATOM 2147 N N . HIS A 1 267 ? 18.135 -4.746 -21.305 1.00 36.06 267 HIS A N 1
ATOM 2148 C CA . HIS A 1 267 ? 18.353 -4.729 -22.754 1.00 36.06 267 HIS A CA 1
ATOM 2149 C C . HIS A 1 267 ? 17.241 -4.036 -23.597 1.00 36.06 267 HIS A C 1
ATOM 2151 O O . HIS A 1 267 ? 16.057 -4.147 -23.274 1.00 36.06 267 HIS A O 1
ATOM 2157 N N . VAL A 1 268 ? 17.610 -3.416 -24.737 1.00 31.20 268 VAL A N 1
ATOM 2158 C CA . VAL A 1 268 ? 16.776 -2.506 -25.574 1.00 31.20 268 VAL A CA 1
ATOM 2159 C C . VAL A 1 268 ? 15.348 -3.005 -25.812 1.00 31.20 268 VAL A C 1
ATOM 2161 O O . VAL A 1 268 ? 14.392 -2.222 -25.703 1.00 31.20 268 VAL A O 1
ATOM 2164 N N . PRO A 1 269 ? 15.149 -4.293 -26.160 1.00 34.19 269 PRO A N 1
ATOM 2165 C CA . PRO A 1 269 ? 13.829 -4.771 -26.540 1.00 34.19 269 PRO A CA 1
ATOM 2166 C C . PRO A 1 269 ? 12.928 -5.135 -25.348 1.00 34.19 269 PRO A C 1
ATOM 2168 O O . PRO A 1 269 ? 11.739 -5.340 -25.562 1.00 34.19 269 PRO A O 1
ATOM 2171 N N . SER A 1 270 ? 13.458 -5.295 -24.123 1.00 37.31 270 SER A N 1
ATOM 2172 C CA . SER A 1 270 ? 12.907 -6.296 -23.187 1.00 37.31 270 SER A CA 1
ATOM 2173 C C . SER A 1 270 ? 12.057 -5.789 -22.020 1.00 37.31 270 SER A C 1
ATOM 2175 O O . SER A 1 270 ? 11.166 -6.502 -21.573 1.00 37.31 270 SER A O 1
ATOM 2177 N N . LYS A 1 271 ? 12.293 -4.582 -21.505 1.00 34.47 271 LYS A N 1
ATOM 2178 C CA . LYS A 1 271 ? 11.554 -4.004 -20.370 1.00 34.47 271 LYS A CA 1
ATOM 2179 C C . LYS A 1 271 ? 11.715 -4.738 -18.970 1.00 34.47 271 LYS A C 1
ATOM 2181 O O . LYS A 1 271 ? 10.724 -4.721 -18.234 1.00 34.47 271 LYS A O 1
ATOM 2186 N N . HIS A 1 272 ? 12.889 -5.296 -18.543 1.00 37.22 272 HIS A N 1
ATOM 2187 C CA . HIS A 1 272 ? 13.138 -6.168 -17.320 1.00 37.22 272 HIS A CA 1
ATOM 2188 C C . HIS A 1 272 ? 14.362 -5.958 -16.331 1.00 37.22 272 HIS A C 1
ATOM 2190 O O . HIS A 1 272 ? 15.486 -5.749 -16.750 1.00 37.22 272 HIS A O 1
ATOM 2196 N N . VAL A 1 273 ? 14.217 -6.203 -15.009 1.00 38.50 273 VAL A N 1
ATOM 2197 C CA . VAL A 1 273 ? 15.215 -5.937 -13.907 1.00 38.50 273 VAL A CA 1
ATOM 2198 C C . VAL A 1 273 ? 16.384 -6.934 -13.698 1.00 38.50 273 VAL A C 1
ATOM 2200 O O . VAL A 1 273 ? 16.185 -8.132 -13.864 1.00 38.50 273 VAL A O 1
ATOM 2203 N N . ILE A 1 274 ? 17.569 -6.455 -13.242 1.00 42.41 274 ILE A N 1
ATOM 2204 C CA . ILE A 1 274 ? 18.758 -7.251 -12.813 1.00 42.41 274 ILE A CA 1
ATOM 2205 C C . ILE A 1 274 ? 19.463 -6.601 -11.592 1.00 42.41 274 ILE A C 1
ATOM 2207 O O . ILE A 1 274 ? 19.585 -5.379 -11.552 1.00 42.41 274 ILE A O 1
ATOM 2211 N N . HIS A 1 275 ? 19.965 -7.409 -10.637 1.00 47.38 275 HIS A N 1
ATOM 2212 C CA . HIS A 1 275 ? 20.603 -6.967 -9.376 1.00 47.38 275 HIS A CA 1
ATOM 2213 C C . HIS A 1 275 ? 21.703 -7.925 -8.815 1.00 47.38 275 HIS A C 1
ATOM 2215 O O . HIS A 1 275 ? 21.457 -8.615 -7.827 1.00 47.38 275 HIS A O 1
ATOM 2221 N N . SER A 1 276 ? 22.926 -7.977 -9.379 1.00 44.19 276 SER A N 1
ATOM 2222 C CA . SER A 1 276 ? 24.112 -8.615 -8.733 1.00 44.19 276 SER A CA 1
ATOM 2223 C C . SER A 1 276 ? 25.452 -8.315 -9.443 1.00 44.19 276 SER A C 1
ATOM 2225 O O . SER A 1 276 ? 25.455 -7.860 -10.585 1.00 44.19 276 SER A O 1
ATOM 2227 N N . ASN A 1 277 ? 26.595 -8.570 -8.774 1.00 39.59 277 ASN A N 1
ATOM 2228 C CA . ASN A 1 277 ? 27.955 -8.269 -9.276 1.00 39.59 277 ASN A CA 1
ATOM 2229 C C . ASN A 1 277 ? 28.345 -9.060 -10.538 1.00 39.59 277 ASN A C 1
ATOM 2231 O O . ASN A 1 277 ? 28.821 -8.478 -11.516 1.00 39.59 277 ASN A O 1
ATOM 2235 N N . ASP A 1 278 ? 28.135 -10.379 -10.535 1.00 40.09 278 ASP A N 1
ATOM 2236 C CA . ASP A 1 278 ? 28.693 -11.284 -11.554 1.00 40.09 278 ASP A CA 1
ATOM 2237 C C . ASP A 1 278 ? 28.119 -11.071 -12.963 1.00 40.09 278 ASP A C 1
ATOM 2239 O O . ASP A 1 278 ? 28.763 -11.398 -13.965 1.00 40.09 278 ASP A O 1
ATOM 2243 N N . ALA A 1 279 ? 26.929 -10.467 -13.052 1.00 44.16 279 ALA A N 1
ATOM 2244 C CA . ALA A 1 279 ? 26.249 -10.173 -14.310 1.00 44.16 279 ALA A CA 1
ATOM 2245 C C . ALA A 1 279 ? 27.033 -9.206 -15.219 1.00 44.16 279 ALA A C 1
ATOM 2247 O O . ALA A 1 279 ? 26.838 -9.218 -16.432 1.00 44.16 279 ALA A O 1
ATOM 2248 N N . VAL A 1 280 ? 27.919 -8.376 -14.655 1.00 48.09 280 VAL A N 1
ATOM 2249 C CA . VAL A 1 280 ? 28.656 -7.343 -15.406 1.00 48.09 280 VAL A CA 1
ATOM 2250 C C . VAL A 1 280 ? 30.004 -7.836 -15.928 1.00 48.09 280 VAL A C 1
ATOM 2252 O O . VAL A 1 280 ? 30.421 -7.453 -17.023 1.00 48.09 280 VAL A O 1
ATOM 2255 N N . LEU A 1 281 ? 30.658 -8.736 -15.190 1.00 47.31 281 LEU A N 1
ATOM 2256 C CA . LEU A 1 281 ? 31.973 -9.291 -15.531 1.00 47.31 281 LEU A CA 1
ATOM 2257 C C . LEU A 1 281 ? 32.018 -9.922 -16.931 1.00 47.31 281 LEU A C 1
ATOM 2259 O O . LEU A 1 281 ? 33.009 -9.783 -17.646 1.00 47.31 281 LEU A O 1
ATOM 2263 N N . ASN A 1 282 ? 30.923 -10.565 -17.341 1.00 46.91 282 ASN A N 1
ATOM 2264 C CA . ASN A 1 282 ? 30.848 -11.379 -18.556 1.00 46.91 282 ASN A CA 1
ATOM 2265 C C . ASN A 1 282 ? 30.092 -10.705 -19.724 1.00 46.91 282 ASN A C 1
ATOM 2267 O O . ASN A 1 282 ? 29.756 -11.366 -20.705 1.00 46.91 282 ASN A O 1
ATOM 2271 N N . MET A 1 283 ? 29.807 -9.398 -19.650 1.00 50.00 283 MET A N 1
ATOM 2272 C CA . MET A 1 283 ? 29.026 -8.698 -20.683 1.00 50.00 283 MET A CA 1
ATOM 2273 C C . MET A 1 283 ? 29.754 -8.591 -22.046 1.00 50.00 283 MET A C 1
ATOM 2275 O O . MET A 1 283 ? 30.908 -8.143 -22.073 1.00 50.00 283 MET A O 1
ATOM 2279 N N . PRO A 1 284 ? 29.095 -8.908 -23.184 1.00 42.12 284 PRO A N 1
ATOM 2280 C CA . PRO A 1 284 ? 29.560 -8.538 -24.529 1.00 42.12 284 PRO A CA 1
ATOM 2281 C C . PRO A 1 284 ? 29.433 -7.017 -24.801 1.00 42.12 284 PRO A C 1
ATOM 2283 O O . PRO A 1 284 ? 29.302 -6.215 -23.878 1.00 42.12 284 PRO A O 1
ATOM 2286 N N . ASN A 1 285 ? 29.543 -6.594 -26.065 1.00 50.47 285 ASN A N 1
ATOM 2287 C CA . ASN A 1 285 ? 29.474 -5.185 -26.482 1.00 50.47 285 ASN A CA 1
ATOM 2288 C C . ASN A 1 285 ? 28.090 -4.819 -27.066 1.00 50.47 285 ASN A C 1
ATOM 2290 O O . ASN A 1 285 ? 27.395 -5.704 -27.556 1.00 50.47 285 ASN A O 1
ATOM 2294 N N . LEU A 1 286 ? 27.737 -3.524 -27.077 1.00 46.53 286 LEU A N 1
ATOM 2295 C CA . LEU A 1 286 ? 26.486 -2.965 -27.630 1.00 46.53 286 LEU A CA 1
ATOM 2296 C C . LEU A 1 286 ? 25.208 -3.501 -26.947 1.00 46.53 286 LEU A C 1
ATOM 2298 O O . LEU A 1 286 ? 24.286 -3.989 -27.595 1.00 46.53 286 LEU A O 1
ATOM 2302 N N . ILE A 1 287 ? 25.167 -3.392 -25.617 1.00 41.00 287 ILE A N 1
ATOM 2303 C CA . ILE A 1 287 ? 24.045 -3.803 -24.745 1.00 41.00 287 ILE A CA 1
ATOM 2304 C C . ILE A 1 287 ? 23.220 -2.561 -24.362 1.00 41.00 287 ILE A C 1
ATOM 2306 O O . ILE A 1 287 ? 23.645 -1.445 -24.627 1.00 41.00 287 ILE A O 1
ATOM 2310 N N . GLU A 1 288 ? 22.068 -2.710 -23.708 1.00 43.47 288 GLU A N 1
ATOM 2311 C CA . GLU A 1 288 ? 21.319 -1.600 -23.106 1.00 43.47 288 GLU A CA 1
ATOM 2312 C C . GLU A 1 288 ? 20.877 -1.902 -21.668 1.00 43.47 288 GLU A C 1
ATOM 2314 O O . GLU A 1 288 ? 20.810 -3.058 -21.245 1.00 43.47 288 GLU A O 1
ATOM 2319 N N . LEU A 1 289 ? 20.560 -0.826 -20.952 1.00 50.19 289 LEU A N 1
ATOM 2320 C CA . LEU A 1 289 ? 19.714 -0.760 -19.783 1.00 50.19 289 LEU A CA 1
ATOM 2321 C C . LEU A 1 289 ? 18.400 -0.019 -20.021 1.00 50.19 289 LEU A C 1
ATOM 2323 O O . LEU A 1 289 ? 18.402 1.065 -20.582 1.00 50.19 289 LEU A O 1
ATOM 2327 N N . GLU A 1 290 ? 17.336 -0.443 -19.347 1.00 43.72 290 GLU A N 1
ATOM 2328 C CA . GLU A 1 290 ? 16.409 0.488 -18.729 1.00 43.72 290 GLU A CA 1
ATOM 2329 C C . GLU A 1 290 ? 16.364 0.329 -17.214 1.00 43.72 290 GLU A C 1
ATOM 2331 O O . GLU A 1 290 ? 16.900 -0.623 -16.651 1.00 43.72 290 GLU A O 1
ATOM 2336 N N . PHE A 1 291 ? 15.669 1.266 -16.577 1.00 42.66 291 PHE A N 1
ATOM 2337 C CA . PHE A 1 291 ? 15.306 1.223 -15.172 1.00 42.66 291 PHE A CA 1
ATOM 2338 C C . PHE A 1 291 ? 13.838 0.805 -14.978 1.00 42.66 291 PHE A C 1
ATOM 2340 O O . PHE A 1 291 ? 12.951 1.246 -15.707 1.00 42.66 291 PHE A O 1
ATOM 2347 N N . ILE A 1 292 ? 13.602 0.019 -13.925 1.00 37.84 292 ILE A N 1
ATOM 2348 C CA . ILE A 1 292 ? 12.532 0.148 -12.935 1.00 37.84 292 ILE A CA 1
ATOM 2349 C C . ILE A 1 292 ? 13.194 0.644 -11.640 1.00 37.84 292 ILE A C 1
ATOM 2351 O O . ILE A 1 292 ? 14.417 0.608 -11.519 1.00 37.84 292 ILE A O 1
ATOM 2355 N N . SER A 1 293 ? 12.400 1.109 -10.687 1.00 38.59 293 SER A N 1
ATOM 2356 C CA . SER A 1 293 ? 12.737 1.128 -9.267 1.00 38.59 293 SER A CA 1
ATOM 2357 C C . SER A 1 293 ? 11.757 0.170 -8.565 1.00 38.59 293 SER A C 1
ATOM 2359 O O . SER A 1 293 ? 10.549 0.324 -8.776 1.00 38.59 293 SER A O 1
ATOM 2361 N N . VAL A 1 294 ? 12.277 -0.916 -7.960 1.00 28.47 294 VAL A N 1
ATOM 2362 C CA . VAL A 1 294 ? 11.496 -1.996 -7.301 1.00 28.47 294 VAL A CA 1
ATOM 2363 C C . VAL A 1 294 ? 11.598 -1.886 -5.782 1.00 28.47 294 VAL A C 1
ATOM 2365 O O . VAL A 1 294 ? 12.310 -2.684 -5.135 1.00 28.47 294 VAL A O 1
#

Solvent-accessible surface area (backbone atoms only — not comparable to full-atom values): 16613 Å² total; per-residue (Å²): 124,49,51,27,35,33,77,41,62,75,69,85,45,55,72,56,55,52,45,56,51,44,20,42,75,57,67,42,45,66,42,16,55,17,72,43,80,58,74,39,82,84,90,64,94,56,62,66,70,61,46,50,34,56,61,42,45,71,20,68,26,28,53,24,58,50,82,54,74,39,75,77,54,76,56,68,54,50,58,47,24,57,72,27,70,12,39,27,38,34,46,31,22,85,57,51,32,59,72,31,50,46,34,47,54,64,83,47,37,45,59,54,52,48,51,39,66,85,50,72,62,37,40,62,59,46,24,53,48,54,62,44,36,75,75,30,64,70,71,40,44,55,43,51,44,44,80,74,78,43,64,28,37,72,22,49,8,53,60,43,30,64,78,53,54,66,68,56,54,48,52,34,48,47,48,48,54,52,43,68,73,57,40,67,86,77,42,85,70,61,68,91,70,87,84,87,90,73,81,56,42,41,38,31,28,26,45,58,76,53,84,63,64,49,80,46,76,45,68,80,85,62,60,69,94,44,39,35,61,53,45,55,47,56,37,63,74,70,28,75,70,22,29,49,90,99,67,77,73,88,83,82,92,86,56,88,79,87,78,70,75,49,56,31,45,11,44,86,92,68,83,52,75,51,80,68,59,73,71,49,73,75,59,81,67,75,47,33,25,25,11,33,18,45

pLDDT: mean 73.52, std 22.45, range [28.28, 98.81]

InterPro domains:
  IPR001503 Glycosyl transferase family 10 [PTHR11929] (3-221)
  IPR038577 GT10-like, C-terminal domain superfamily [G3DSA:3.40.50.11660] (1-153)
  IPR055270 Fucosyltransferase, C-terminal [PF00852] (2-179)

Radius of gyration: 24.08 Å; Cα contacts (8 Å, |Δi|>4): 505; chains: 1; bounding box: 66×43×64 Å

Secondary structure (DSSP, 8-state):
--SEEE-------HHHHHHHHHHHHTT--EEE-SSTT-------SS-HHHHHHHHHHT-SEEEEE-SS--TT---HHHHHHHHHTPEEEEES-TTGGGGSTT--STTT--SS-EEGGGGTT-HHHHHHHHHHHTT-HHHHHGGGTHHHH---HHHHHHHHGGGS-HHHHHHHHHHHHHHHHH-TTTTT-S-S-----SSSEEEEEEESS----EEEEE-TTS-GGGHHHHHHHHHHTT------STT-----S--------S-----TTT------SHHHHT--SSEEEEE---

Nearest PDB structures (foldseek):
  7yro-assembly1_B  TM=8.326E-01  e=4.453E-10  Mangifera indica
  7yro-assembly2_D  TM=8.345E-01  e=6.484E-10  Mangifera indica
  7yro-assembly3_E  TM=8.189E-01  e=4.182E-10  Mangifera indica
  7yro-assembly4_G  TM=7.970E-01  e=2.380E-10  Mangifera indica
  7yro-assembly1_A  TM=8.290E-01  e=9.443E-10  Mangifera indica